Protein AF-A0A7S0ULL3-F1 (afdb_monomer_lite)

Foldseek 3Di:
DVVVVVVVVVVVVVVVVVLDPDQWDWDQAPQPRDIDIWGFDPQFQQQQFAAPVVNGGHGQDAQFWFWAWDPPDDDDIDIFIWHDHSRTIITPRVSCVSVVVQADPVPRHGDDHRHPGGQKGKDFPVPDDVVNVVVVVVVVVVVVVVPPPDDDDDDDDDDDDDGDIDIDGPPDDDDDDDDDDDDDDDDDDDDDDDDDDDDD

InterPro domains:
  IPR032843 Cleavage inducing molecular chaperone, Jiv [PF14901] (26-122)

Sequence (200 aa):
AAAAEAAAAALAAKRKKELEPPKEIQMVCPSCSKIHVAILTPIPANQGRHCARCRASHPALEGEGWIWKDPGSLFFPETKCLLGLNNAVYDVSELARCTGLFYDSRTGLPVECNSHGPLFRMQTHNGITPQQQQQQQQQQQRQAQQKQSQGNGSFIPQRTQQSQYSYNYATGSKTENFRASTGSRGEGSKPEGGDSGNGR

Structure (mmCIF, N/CA/C/O backbone):
data_AF-A0A7S0ULL3-F1
#
_entry.id   AF-A0A7S0ULL3-F1
#
loop_
_atom_site.group_PDB
_atom_site.id
_atom_site.type_symbol
_atom_site.label_atom_id
_atom_site.label_alt_id
_atom_site.label_comp_id
_atom_site.label_asym_id
_atom_site.label_entity_id
_atom_site.label_seq_id
_atom_site.pdbx_PDB_ins_code
_atom_site.Cartn_x
_atom_site.Cartn_y
_atom_site.Cartn_z
_atom_site.occupancy
_atom_site.B_iso_or_equiv
_atom_site.auth_seq_id
_atom_site.auth_comp_id
_atom_site.auth_asym_id
_atom_site.auth_atom_id
_atom_site.pdbx_PDB_model_num
ATOM 1 N N . ALA A 1 1 ? 27.449 -14.541 -35.193 1.00 62.94 1 ALA A N 1
ATOM 2 C CA . ALA A 1 1 ? 27.544 -13.558 -34.093 1.00 62.94 1 ALA A CA 1
ATOM 3 C C . ALA A 1 1 ? 26.306 -12.657 -34.042 1.00 62.94 1 ALA A C 1
ATOM 5 O O . ALA A 1 1 ? 25.511 -12.835 -33.133 1.00 62.94 1 ALA A O 1
ATOM 6 N N . ALA A 1 2 ? 26.053 -11.818 -35.056 1.00 71.00 2 ALA A N 1
ATOM 7 C CA . ALA A 1 2 ? 24.930 -10.863 -35.062 1.00 71.00 2 ALA A CA 1
ATOM 8 C C . ALA A 1 2 ? 23.527 -11.478 -34.829 1.00 71.00 2 ALA A C 1
ATOM 10 O O . ALA A 1 2 ? 22.728 -10.930 -34.078 1.00 71.00 2 ALA A O 1
ATOM 11 N N . ALA A 1 3 ? 23.229 -12.650 -35.405 1.00 70.12 3 ALA A N 1
ATOM 12 C CA . ALA A 1 3 ? 21.933 -13.316 -35.207 1.00 70.12 3 ALA A CA 1
ATOM 13 C C . ALA A 1 3 ? 21.722 -13.845 -33.770 1.00 70.12 3 ALA A C 1
ATOM 15 O O . ALA A 1 3 ? 20.601 -13.839 -33.267 1.00 70.12 3 ALA A O 1
ATOM 16 N N . ALA A 1 4 ? 22.796 -14.268 -33.093 1.00 72.00 4 ALA A N 1
ATOM 17 C CA . ALA A 1 4 ? 22.736 -14.727 -31.704 1.00 72.00 4 ALA A CA 1
ATOM 18 C C . ALA A 1 4 ? 22.567 -13.548 -30.731 1.00 72.00 4 ALA A C 1
ATOM 20 O O . ALA A 1 4 ? 21.821 -13.642 -29.760 1.00 72.00 4 ALA A O 1
ATOM 21 N N . GLU A 1 5 ? 23.203 -12.416 -31.034 1.00 77.94 5 GLU A N 1
ATOM 22 C CA . GLU A 1 5 ? 23.083 -11.175 -30.267 1.00 77.94 5 GLU A CA 1
ATOM 23 C C . GLU A 1 5 ? 21.675 -10.563 -30.390 1.00 77.94 5 GLU A C 1
ATOM 25 O O . GLU A 1 5 ? 21.066 -10.193 -29.387 1.00 77.94 5 GLU A O 1
ATOM 30 N N . ALA A 1 6 ? 21.090 -10.583 -31.593 1.00 76.00 6 ALA A N 1
ATOM 31 C CA . ALA A 1 6 ? 19.706 -10.165 -31.820 1.00 76.00 6 ALA A CA 1
ATOM 32 C C . ALA A 1 6 ? 18.685 -11.062 -31.091 1.00 76.00 6 ALA A C 1
ATOM 34 O O . ALA A 1 6 ? 17.717 -10.562 -30.512 1.00 76.00 6 ALA A O 1
ATOM 35 N N . ALA A 1 7 ? 18.907 -12.382 -31.060 1.00 77.81 7 ALA A N 1
ATOM 36 C CA . ALA A 1 7 ? 18.051 -13.316 -30.326 1.00 77.81 7 ALA A CA 1
ATOM 37 C C . ALA A 1 7 ? 18.147 -13.121 -28.800 1.00 77.81 7 ALA A C 1
ATOM 39 O O . ALA A 1 7 ? 17.125 -13.151 -28.110 1.00 77.81 7 ALA A O 1
ATOM 40 N N . ALA A 1 8 ? 19.349 -12.859 -28.273 1.00 77.94 8 ALA A N 1
ATOM 41 C CA . ALA A 1 8 ? 19.557 -12.546 -26.861 1.00 77.94 8 ALA A CA 1
ATOM 42 C C . ALA A 1 8 ? 18.889 -11.219 -26.462 1.00 77.94 8 ALA A C 1
ATOM 44 O O . ALA A 1 8 ? 18.204 -11.161 -25.439 1.00 77.94 8 ALA A O 1
ATOM 45 N N . ALA A 1 9 ? 19.003 -10.179 -27.295 1.00 77.06 9 ALA A N 1
ATOM 46 C CA . ALA A 1 9 ? 18.331 -8.898 -27.080 1.00 77.06 9 ALA A CA 1
ATOM 47 C C . ALA A 1 9 ? 16.797 -9.032 -27.118 1.00 77.06 9 ALA A C 1
ATOM 49 O O . ALA A 1 9 ? 16.105 -8.469 -26.269 1.00 77.06 9 ALA A O 1
ATOM 50 N N . ALA A 1 10 ? 16.252 -9.834 -28.039 1.00 74.69 10 ALA A N 1
ATOM 51 C CA . ALA A 1 10 ? 14.816 -10.102 -28.115 1.00 74.69 10 ALA A CA 1
ATOM 52 C C . ALA A 1 10 ? 14.298 -10.895 -26.900 1.00 74.69 10 ALA A C 1
ATOM 54 O O . ALA A 1 10 ? 13.210 -10.608 -26.396 1.00 74.69 10 ALA A O 1
ATOM 55 N N . LEU A 1 11 ? 15.074 -11.860 -26.391 1.00 75.06 11 LEU A N 1
ATOM 56 C CA . LEU A 1 11 ? 14.740 -12.596 -25.167 1.00 75.06 11 LEU A CA 1
ATOM 57 C C . LEU A 1 11 ? 14.808 -11.689 -23.929 1.00 75.06 11 LEU A C 1
ATOM 59 O O . LEU A 1 11 ? 13.928 -11.756 -23.071 1.00 75.06 11 LEU A O 1
ATOM 63 N N . ALA A 1 12 ? 15.806 -10.804 -23.857 1.00 71.88 12 ALA A N 1
ATOM 64 C CA . ALA A 1 12 ? 15.931 -9.811 -22.795 1.00 71.88 12 ALA A CA 1
ATOM 65 C C . ALA A 1 12 ? 14.774 -8.799 -22.818 1.00 71.88 12 ALA A C 1
ATOM 67 O O . ALA A 1 12 ? 14.214 -8.492 -21.770 1.00 71.88 12 ALA A O 1
ATOM 68 N N . ALA A 1 13 ? 14.355 -8.334 -23.998 1.00 70.50 13 ALA A N 1
ATOM 69 C CA . ALA A 1 13 ? 13.212 -7.435 -24.152 1.00 70.50 13 ALA A CA 1
ATOM 70 C C . ALA A 1 13 ? 11.881 -8.110 -23.777 1.00 70.50 13 ALA A C 1
ATOM 72 O O . ALA A 1 13 ? 11.061 -7.502 -23.088 1.00 70.50 13 ALA A O 1
ATOM 73 N N . LYS A 1 14 ? 11.681 -9.379 -24.165 1.00 67.44 14 LYS A N 1
ATOM 74 C CA . LYS A 1 14 ? 10.512 -10.173 -23.745 1.00 67.44 14 LYS A CA 1
ATOM 75 C C . LYS A 1 14 ? 10.476 -10.356 -22.228 1.00 67.44 14 LYS A C 1
ATOM 77 O O . LYS A 1 14 ? 9.464 -10.035 -21.617 1.00 67.44 14 LYS A O 1
ATOM 82 N N . ARG A 1 15 ? 11.600 -10.752 -21.618 1.00 66.25 15 ARG A N 1
ATOM 83 C CA . ARG A 1 15 ? 11.725 -10.859 -20.156 1.00 66.25 15 ARG A CA 1
ATOM 84 C C . ARG A 1 15 ? 11.484 -9.527 -19.453 1.00 66.25 15 ARG A C 1
ATOM 86 O O . ARG A 1 15 ? 10.823 -9.502 -18.428 1.00 66.25 15 ARG A O 1
ATOM 93 N N . LYS A 1 16 ? 11.973 -8.416 -20.007 1.00 62.31 16 LYS A N 1
ATOM 94 C CA . LYS A 1 16 ? 11.769 -7.080 -19.434 1.00 62.31 16 LYS A CA 1
ATOM 95 C C . LYS A 1 16 ? 10.291 -6.683 -19.410 1.00 62.31 16 LYS A C 1
ATOM 97 O O . LYS A 1 16 ? 9.848 -6.130 -18.415 1.00 62.31 16 LYS A O 1
ATOM 102 N N . LYS A 1 17 ? 9.535 -7.007 -20.465 1.00 60.81 17 LYS A N 1
ATOM 103 C CA . LYS A 1 17 ? 8.086 -6.756 -20.538 1.00 60.81 17 LYS A CA 1
ATOM 104 C C . LYS A 1 17 ? 7.281 -7.654 -19.591 1.00 60.81 17 LYS A C 1
ATOM 106 O O . LYS A 1 17 ? 6.248 -7.240 -19.089 1.00 60.81 17 LYS A O 1
ATOM 111 N N . GLU A 1 18 ? 7.759 -8.870 -19.345 1.00 61.53 18 GLU A N 1
ATOM 112 C CA . GLU A 1 18 ? 7.143 -9.824 -18.412 1.00 61.53 18 GLU A CA 1
ATOM 113 C C . GLU A 1 18 ? 7.461 -9.504 -16.937 1.00 61.53 18 GLU A C 1
ATOM 115 O O . GLU A 1 18 ? 6.733 -9.923 -16.045 1.00 61.53 18 GLU A O 1
ATOM 120 N N . LEU A 1 19 ? 8.521 -8.724 -16.682 1.00 69.00 19 LEU A N 1
ATOM 121 C CA . LEU A 1 19 ? 8.906 -8.238 -15.352 1.00 69.00 19 LEU A CA 1
ATOM 122 C C . LEU A 1 19 ? 8.233 -6.919 -14.943 1.00 69.00 19 LEU A C 1
ATOM 124 O O . LEU A 1 19 ? 8.462 -6.461 -13.821 1.00 69.00 19 LEU A O 1
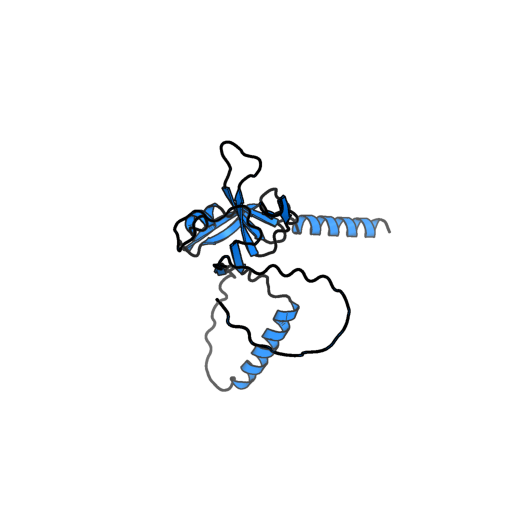ATOM 128 N N . GLU A 1 20 ? 7.457 -6.274 -15.819 1.00 81.75 20 GLU A N 1
ATOM 129 C CA . GLU A 1 20 ? 6.755 -5.055 -15.420 1.00 81.75 20 GLU A CA 1
ATOM 130 C C . GLU A 1 20 ? 5.654 -5.402 -14.410 1.00 81.75 20 GLU A C 1
ATOM 132 O O . GLU A 1 20 ? 4.828 -6.283 -14.673 1.00 81.75 20 GLU A O 1
ATOM 137 N N . PRO A 1 21 ? 5.626 -4.732 -13.245 1.00 86.56 21 PRO A N 1
ATOM 138 C CA . PRO A 1 21 ? 4.610 -5.000 -12.246 1.00 86.56 21 PRO A CA 1
ATOM 139 C C . PRO A 1 21 ? 3.225 -4.685 -12.831 1.00 86.56 21 PRO A C 1
ATOM 141 O O . PRO A 1 21 ? 3.057 -3.665 -13.511 1.00 86.56 21 PRO A O 1
ATOM 144 N N . PRO A 1 22 ? 2.212 -5.534 -12.584 1.00 89.69 22 PRO A N 1
ATOM 145 C CA . PRO A 1 22 ? 0.863 -5.271 -13.062 1.00 89.69 22 PRO A CA 1
ATOM 146 C C . PRO A 1 22 ? 0.366 -3.936 -12.500 1.00 89.69 22 PRO A C 1
ATOM 148 O O . PRO A 1 22 ? 0.598 -3.626 -11.331 1.00 89.69 22 PRO A O 1
ATOM 151 N N . LYS A 1 23 ? -0.332 -3.151 -13.330 1.00 93.88 23 LYS A N 1
ATOM 152 C CA . LYS A 1 23 ? -0.863 -1.832 -12.939 1.00 93.88 23 LYS A CA 1
ATOM 153 C C . LYS A 1 23 ? -1.867 -1.914 -11.795 1.00 93.88 23 LYS A C 1
ATOM 155 O O . LYS A 1 23 ? -1.979 -0.981 -11.012 1.00 93.88 23 LYS A O 1
ATOM 160 N N . GLU A 1 24 ? -2.588 -3.022 -11.719 1.00 94.44 24 GLU A N 1
ATOM 161 C CA . GLU A 1 24 ? -3.607 -3.275 -10.714 1.00 94.44 24 GLU A CA 1
ATOM 162 C C . GLU A 1 24 ? -3.486 -4.715 -10.232 1.00 94.44 24 GLU A C 1
ATOM 164 O O . GLU A 1 24 ? -3.218 -5.627 -11.019 1.00 94.44 24 GLU A O 1
ATOM 169 N N . ILE A 1 25 ? -3.705 -4.919 -8.937 1.00 92.56 25 ILE A N 1
ATOM 170 C CA . ILE A 1 25 ? -3.795 -6.247 -8.332 1.00 92.56 25 ILE A CA 1
ATOM 171 C C . ILE A 1 25 ? -5.084 -6.356 -7.526 1.00 92.56 25 ILE A C 1
ATOM 173 O O . ILE A 1 25 ? -5.526 -5.404 -6.886 1.00 92.56 25 ILE A O 1
ATOM 177 N N . GLN A 1 26 ? -5.691 -7.536 -7.559 1.00 93.06 26 GLN A N 1
ATOM 178 C CA . GLN A 1 26 ? -6.907 -7.827 -6.810 1.00 93.06 26 GLN A CA 1
ATOM 179 C C . GLN A 1 26 ? -6.555 -8.429 -5.453 1.00 93.06 26 GLN A C 1
ATOM 181 O O . GLN A 1 26 ? -5.753 -9.359 -5.363 1.00 93.06 26 GLN A O 1
ATOM 186 N N . MET A 1 27 ? -7.177 -7.913 -4.397 1.00 88.81 27 MET A N 1
ATOM 187 C CA . MET A 1 27 ? -6.928 -8.320 -3.019 1.00 88.81 27 MET A CA 1
ATOM 188 C C . MET A 1 27 ? -8.240 -8.667 -2.324 1.00 88.81 27 MET A C 1
ATOM 190 O O . MET A 1 27 ? -9.175 -7.869 -2.312 1.00 88.81 27 MET A O 1
ATOM 194 N N . VAL A 1 28 ? -8.315 -9.850 -1.715 1.00 90.81 28 VAL A N 1
ATOM 195 C CA . VAL A 1 28 ? -9.482 -10.251 -0.918 1.00 90.81 28 VAL A CA 1
ATOM 196 C C . VAL A 1 28 ? -9.406 -9.573 0.447 1.00 90.81 28 VAL A C 1
ATOM 198 O O . VAL A 1 28 ? -8.430 -9.744 1.174 1.00 90.81 28 VAL A O 1
ATOM 201 N N . CYS A 1 29 ? -10.436 -8.812 0.809 1.00 90.44 29 CYS A N 1
ATOM 202 C CA . CYS A 1 29 ? -10.483 -8.132 2.095 1.00 90.44 29 CYS A CA 1
ATOM 203 C C . CYS A 1 29 ? -10.949 -9.069 3.212 1.00 90.44 29 CYS A C 1
ATOM 205 O O . CYS A 1 29 ? -12.039 -9.635 3.116 1.00 90.44 29 CYS A O 1
ATOM 207 N N . PRO A 1 30 ? -10.192 -9.175 4.317 1.00 87.50 30 PRO A N 1
ATOM 208 C CA . PRO A 1 30 ? -10.575 -10.017 5.446 1.00 87.50 30 PRO A CA 1
ATOM 209 C C . PRO A 1 30 ? -11.770 -9.452 6.230 1.00 87.50 30 PRO A C 1
ATOM 211 O O . PRO A 1 30 ? -12.451 -10.203 6.917 1.00 87.50 30 PRO A O 1
ATOM 214 N N . SER A 1 31 ? -12.034 -8.144 6.131 1.00 91.12 31 SER A N 1
ATOM 215 C CA . SER A 1 31 ? -13.120 -7.468 6.857 1.00 91.12 31 SER A CA 1
ATOM 216 C C . SER A 1 31 ? -14.480 -7.668 6.178 1.00 91.12 31 SER A C 1
ATOM 218 O O . SER A 1 31 ? -15.452 -8.044 6.824 1.00 91.12 31 SER A O 1
ATOM 220 N N . CYS A 1 32 ? -14.560 -7.470 4.857 1.00 94.00 32 CYS A N 1
ATOM 221 C CA . CYS A 1 32 ? -15.833 -7.503 4.127 1.00 94.00 32 CYS A CA 1
ATOM 222 C C . CYS A 1 32 ? -15.982 -8.688 3.160 1.00 94.00 32 CYS A C 1
ATOM 224 O O . CYS A 1 32 ? -17.025 -8.818 2.522 1.00 94.00 32 CYS A O 1
ATOM 226 N N . SER A 1 33 ? -14.952 -9.532 3.017 1.00 92.69 33 SER A N 1
ATOM 227 C CA . SER A 1 33 ? -14.890 -10.663 2.072 1.00 92.69 33 SER A CA 1
ATOM 228 C C . SER A 1 33 ? -15.036 -10.296 0.584 1.00 92.69 33 SER A C 1
ATOM 230 O O . SER A 1 33 ? -15.145 -11.186 -0.259 1.00 92.69 33 SER A O 1
ATOM 232 N N . LYS A 1 34 ? -15.025 -9.003 0.232 1.00 94.19 34 LYS A N 1
ATOM 233 C CA . LYS A 1 34 ? -15.039 -8.521 -1.157 1.00 94.19 34 LYS A CA 1
ATOM 234 C C . LYS A 1 34 ? -13.619 -8.355 -1.692 1.00 94.19 34 LYS A C 1
ATOM 236 O O . LYS A 1 34 ? -12.646 -8.341 -0.938 1.00 94.19 34 LYS A O 1
ATOM 241 N N . ILE A 1 35 ? -13.518 -8.221 -3.009 1.00 94.25 35 ILE A N 1
ATOM 242 C CA . ILE A 1 35 ? -12.268 -7.918 -3.701 1.00 94.25 35 ILE A CA 1
ATOM 243 C C . ILE A 1 35 ? -12.101 -6.399 -3.761 1.00 94.25 35 ILE A C 1
ATOM 245 O O . ILE A 1 35 ? -13.020 -5.702 -4.183 1.00 94.25 35 ILE A O 1
ATOM 249 N N . HIS A 1 36 ? -10.929 -5.914 -3.364 1.00 94.12 36 HIS A N 1
ATOM 250 C CA . HIS A 1 36 ? -10.485 -4.533 -3.544 1.00 94.12 36 HIS A CA 1
ATOM 251 C C . HIS A 1 36 ? -9.326 -4.489 -4.532 1.00 94.12 36 HIS A C 1
ATOM 253 O O . HIS A 1 36 ? -8.599 -5.476 -4.689 1.00 94.12 36 HIS A O 1
ATOM 259 N N . VAL A 1 37 ? -9.141 -3.343 -5.177 1.00 94.44 37 VAL A N 1
ATOM 260 C CA . VAL A 1 37 ? -8.063 -3.146 -6.146 1.00 94.44 37 VAL A CA 1
ATOM 261 C C . VAL A 1 37 ? -6.935 -2.364 -5.487 1.00 94.44 37 VAL A C 1
ATOM 263 O O . VAL A 1 37 ? -7.165 -1.318 -4.884 1.00 94.44 37 VAL A O 1
ATOM 266 N N . ALA A 1 38 ? -5.707 -2.869 -5.602 1.00 95.19 38 ALA A N 1
ATOM 267 C CA . ALA A 1 38 ? -4.519 -2.084 -5.305 1.00 95.19 38 ALA A CA 1
ATOM 268 C C . ALA A 1 38 ? -3.898 -1.567 -6.596 1.00 95.19 38 ALA A C 1
ATOM 270 O O . ALA A 1 38 ? -3.758 -2.314 -7.566 1.00 95.19 38 ALA A O 1
ATOM 271 N N . ILE A 1 39 ? -3.512 -0.297 -6.589 1.00 97.38 39 ILE A N 1
ATOM 272 C CA . ILE A 1 39 ? -3.110 0.434 -7.792 1.00 97.38 39 ILE A CA 1
ATOM 273 C C . ILE A 1 39 ? -1.610 0.693 -7.738 1.00 97.38 39 ILE A C 1
ATOM 275 O O . ILE A 1 39 ? -1.097 1.199 -6.743 1.00 97.38 39 ILE A O 1
ATOM 279 N N . LEU A 1 40 ? -0.893 0.350 -8.803 1.00 96.62 40 LEU A N 1
ATOM 280 C CA . LEU A 1 40 ? 0.536 0.608 -8.920 1.00 96.62 40 LEU A CA 1
ATOM 281 C C . LEU A 1 40 ? 0.808 2.111 -8.813 1.00 96.62 40 LEU A C 1
ATOM 283 O O . LEU A 1 40 ? 0.241 2.922 -9.546 1.00 96.62 40 LEU A O 1
ATOM 287 N N . THR A 1 41 ? 1.715 2.478 -7.918 1.00 95.62 41 THR A N 1
ATOM 288 C CA . THR A 1 41 ? 2.165 3.861 -7.758 1.00 95.62 41 THR A CA 1
ATOM 289 C C . THR A 1 41 ? 3.404 4.132 -8.618 1.00 95.62 41 THR A C 1
ATOM 291 O O . THR A 1 41 ? 4.143 3.202 -8.947 1.00 95.62 41 THR A O 1
ATOM 294 N N . PRO A 1 42 ? 3.698 5.402 -8.951 1.00 94.00 42 PRO A N 1
ATOM 295 C CA . PRO A 1 42 ? 4.954 5.762 -9.608 1.00 94.00 42 PRO A CA 1
ATOM 296 C C . PRO A 1 42 ? 6.169 5.705 -8.663 1.00 94.00 42 PRO A C 1
ATOM 298 O O . PRO A 1 42 ? 7.289 5.972 -9.095 1.00 94.00 42 PRO A O 1
ATOM 301 N N . ILE A 1 43 ? 5.968 5.407 -7.373 1.00 92.38 43 ILE A N 1
ATOM 302 C CA . ILE A 1 43 ? 7.036 5.406 -6.375 1.00 92.38 43 ILE A CA 1
ATOM 303 C C . ILE A 1 43 ? 7.901 4.154 -6.589 1.00 92.38 43 ILE A C 1
ATOM 305 O O . ILE A 1 43 ? 7.389 3.034 -6.510 1.00 92.38 43 ILE A O 1
ATOM 309 N N . PRO A 1 44 ? 9.214 4.299 -6.836 1.00 92.25 44 PRO A N 1
ATOM 310 C CA . PRO A 1 44 ? 10.073 3.148 -7.057 1.00 92.25 44 PRO A CA 1
ATOM 311 C C . PRO A 1 44 ? 10.297 2.391 -5.741 1.00 92.25 44 PRO A C 1
ATOM 313 O O . PRO A 1 44 ? 10.483 2.993 -4.683 1.00 92.25 44 PRO A O 1
ATOM 316 N N . ALA A 1 45 ? 10.324 1.056 -5.796 1.00 92.12 45 ALA A N 1
ATOM 317 C CA . ALA A 1 45 ? 10.408 0.223 -4.594 1.00 92.12 45 ALA A CA 1
ATOM 318 C C . ALA A 1 45 ? 11.668 0.473 -3.756 1.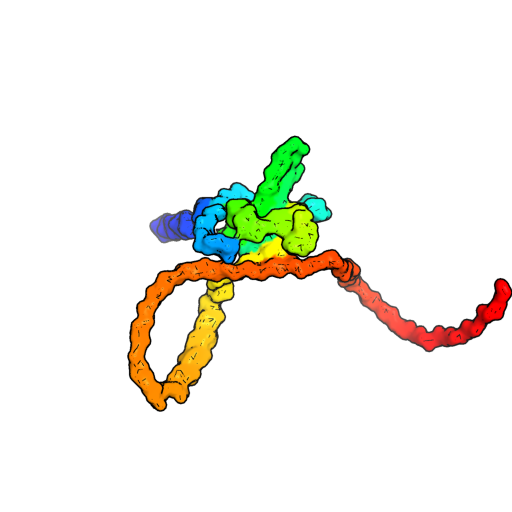00 92.12 45 ALA A C 1
ATOM 320 O O . ALA A 1 45 ? 11.599 0.429 -2.534 1.00 92.12 45 ALA A O 1
ATOM 321 N N . ASN A 1 46 ? 12.802 0.831 -4.365 1.00 92.00 46 ASN A N 1
ATOM 322 C CA . ASN A 1 46 ? 14.029 1.169 -3.632 1.00 92.00 46 ASN A CA 1
ATOM 323 C C . ASN A 1 46 ? 13.927 2.465 -2.798 1.00 92.00 46 ASN A C 1
ATOM 325 O O . ASN A 1 46 ? 14.785 2.702 -1.950 1.00 92.00 46 ASN A O 1
ATOM 329 N N . GLN A 1 47 ? 12.894 3.282 -3.015 1.00 90.62 47 GLN A N 1
ATOM 330 C CA . GLN A 1 47 ? 12.616 4.521 -2.279 1.00 90.62 47 GLN A CA 1
ATOM 331 C C . GLN A 1 47 ? 11.157 4.584 -1.796 1.00 90.62 47 GLN A C 1
ATOM 333 O O . GLN A 1 47 ? 10.639 5.665 -1.522 1.00 90.62 47 GLN A O 1
ATOM 338 N N . GLY A 1 48 ? 10.489 3.431 -1.690 1.00 88.00 48 GLY A N 1
ATOM 339 C CA . GLY A 1 48 ? 9.051 3.344 -1.439 1.00 88.00 48 GLY A CA 1
ATOM 340 C C . GLY A 1 48 ? 8.590 3.958 -0.116 1.00 88.00 48 GLY A C 1
ATOM 341 O O . GLY A 1 48 ? 7.467 4.449 -0.013 1.00 88.00 48 GLY A O 1
ATOM 342 N N . ARG A 1 49 ? 9.459 3.962 0.899 1.00 91.44 49 ARG A N 1
ATOM 343 C CA . ARG A 1 49 ? 9.124 4.358 2.270 1.00 91.44 49 ARG A CA 1
ATOM 344 C C . ARG A 1 49 ? 9.823 5.644 2.680 1.00 91.44 49 ARG A C 1
ATOM 346 O O . ARG A 1 49 ? 10.947 5.608 3.175 1.00 91.44 49 ARG A O 1
ATOM 353 N N . HIS A 1 50 ? 9.143 6.777 2.546 1.00 92.12 50 HIS A N 1
ATOM 354 C CA . HIS A 1 50 ? 9.618 8.021 3.146 1.00 92.12 50 HIS A CA 1
ATOM 355 C C . HIS A 1 50 ? 9.512 7.958 4.678 1.00 92.12 50 HIS A C 1
ATOM 357 O O . HIS A 1 50 ? 8.431 7.731 5.219 1.00 92.12 50 HIS A O 1
ATOM 363 N N . CYS A 1 51 ? 10.626 8.174 5.378 1.00 93.38 51 CYS A N 1
ATOM 364 C CA . CYS A 1 51 ? 10.684 8.186 6.836 1.00 93.38 51 CYS A CA 1
ATOM 365 C C . CYS A 1 51 ? 10.895 9.611 7.353 1.00 93.38 51 CYS A C 1
ATOM 367 O O . CYS A 1 51 ? 11.956 10.205 7.143 1.00 93.38 51 CYS A O 1
ATOM 369 N N . ALA A 1 52 ? 9.928 10.130 8.111 1.00 91.25 52 ALA A N 1
ATOM 370 C CA . ALA A 1 52 ? 10.003 11.473 8.688 1.00 91.25 52 ALA A CA 1
ATOM 371 C C . ALA A 1 52 ? 11.131 11.606 9.730 1.00 91.25 52 ALA A C 1
ATOM 373 O O . ALA A 1 52 ? 11.741 12.666 9.861 1.00 91.25 52 ALA A O 1
ATOM 374 N N . ARG A 1 53 ? 11.456 10.515 10.443 1.00 91.12 53 ARG A N 1
ATOM 375 C CA . ARG A 1 53 ? 12.534 10.485 11.447 1.00 91.12 53 ARG A CA 1
ATOM 376 C C . ARG A 1 53 ? 13.924 10.524 10.813 1.00 91.12 53 AR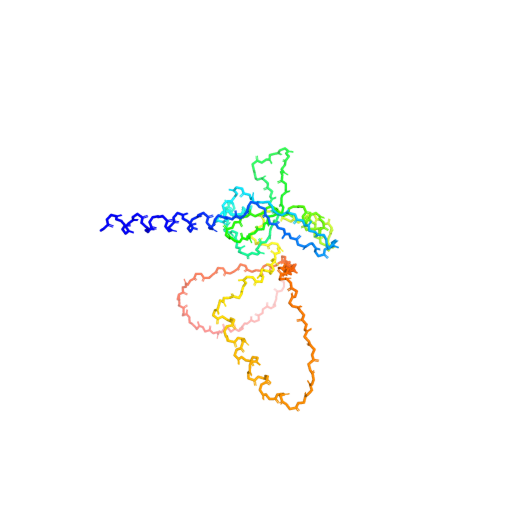G A C 1
ATOM 378 O O . ARG A 1 53 ? 14.793 11.240 11.294 1.00 91.12 53 ARG A O 1
ATOM 385 N N . CYS A 1 54 ? 14.131 9.751 9.750 1.00 92.00 54 CYS A N 1
ATOM 386 C CA . CYS A 1 54 ? 15.413 9.677 9.047 1.00 92.00 54 CYS A CA 1
ATOM 387 C C . CYS A 1 54 ? 15.585 10.798 8.022 1.00 92.00 54 CYS A C 1
ATOM 389 O O . CYS A 1 54 ? 16.705 11.034 7.582 1.00 92.00 54 CYS A O 1
ATOM 391 N N . ARG A 1 55 ? 14.487 11.460 7.624 1.00 90.88 55 ARG A N 1
ATOM 392 C CA . ARG A 1 55 ? 14.440 12.406 6.498 1.00 90.88 55 ARG A CA 1
ATOM 393 C C . ARG A 1 55 ? 15.009 11.793 5.214 1.00 90.88 55 ARG A C 1
ATOM 395 O O . ARG A 1 55 ? 15.673 12.461 4.430 1.00 90.88 55 ARG A O 1
ATOM 402 N N . ALA A 1 56 ? 14.756 10.501 5.029 1.00 90.94 56 ALA A N 1
ATOM 403 C CA . ALA A 1 56 ? 15.275 9.698 3.934 1.00 90.94 56 ALA A CA 1
ATOM 404 C C . ALA A 1 56 ? 14.218 8.693 3.472 1.00 90.94 56 ALA A C 1
ATOM 406 O O . ALA A 1 56 ? 13.297 8.352 4.222 1.00 90.94 56 ALA A O 1
ATOM 407 N N . SER A 1 57 ? 14.369 8.218 2.239 1.00 92.25 57 SER A N 1
ATOM 408 C CA . SER A 1 57 ? 13.551 7.139 1.695 1.00 92.25 57 SER A CA 1
ATOM 409 C C . SER A 1 57 ? 14.245 5.795 1.890 1.00 92.25 57 SER A C 1
ATOM 411 O O . SER A 1 57 ? 15.440 5.655 1.636 1.00 92.25 57 SER A O 1
ATOM 413 N N . HIS A 1 58 ? 13.478 4.808 2.335 1.00 92.25 58 HIS A N 1
ATOM 414 C CA . HIS A 1 58 ? 13.901 3.429 2.520 1.00 92.25 58 HIS A CA 1
ATOM 415 C C . HIS A 1 58 ? 13.253 2.528 1.464 1.00 92.25 58 HIS A C 1
ATOM 417 O O . HIS A 1 58 ? 12.179 2.856 0.944 1.00 92.25 58 HIS A O 1
ATOM 423 N N . PRO A 1 59 ? 13.869 1.375 1.169 1.00 93.12 59 PRO A N 1
ATOM 424 C CA . PRO A 1 59 ? 13.255 0.388 0.304 1.00 93.12 59 PRO A CA 1
ATOM 425 C C . PRO A 1 59 ? 11.951 -0.151 0.909 1.00 93.12 59 PRO A C 1
ATOM 427 O O . PRO A 1 59 ? 11.854 -0.403 2.111 1.00 93.12 59 PRO A O 1
ATOM 430 N N . ALA A 1 60 ? 10.954 -0.334 0.050 1.00 92.81 60 ALA A N 1
ATOM 431 C CA . ALA A 1 60 ? 9.741 -1.083 0.317 1.00 92.81 60 ALA A CA 1
ATOM 432 C C . ALA A 1 60 ? 10.020 -2.566 0.077 1.00 92.81 60 ALA A C 1
ATOM 434 O O . ALA A 1 60 ? 10.255 -2.980 -1.059 1.00 92.81 60 ALA A O 1
ATOM 435 N N . LEU A 1 61 ? 10.031 -3.354 1.150 1.00 92.31 61 LEU A N 1
ATOM 436 C CA . LEU A 1 61 ? 10.239 -4.792 1.047 1.00 92.31 61 LEU A CA 1
ATOM 437 C C . LEU A 1 61 ? 8.919 -5.514 0.768 1.00 92.31 61 LEU A C 1
ATOM 439 O O . LEU A 1 61 ? 7.830 -4.990 1.012 1.00 92.31 61 LEU A O 1
ATOM 443 N N . GLU A 1 62 ? 9.037 -6.742 0.275 1.00 91.81 62 GLU A N 1
ATOM 444 C CA . GLU A 1 62 ? 7.897 -7.593 -0.051 1.00 91.81 62 GLU A CA 1
ATOM 445 C C . GLU A 1 62 ? 6.973 -7.799 1.160 1.00 91.81 62 GLU A C 1
ATOM 447 O O . GLU A 1 62 ? 7.407 -8.173 2.254 1.00 91.81 62 GLU A O 1
ATOM 452 N N . GLY A 1 63 ? 5.681 -7.560 0.945 1.00 91.81 63 GLY A N 1
ATOM 453 C CA . GLY A 1 63 ? 4.627 -7.701 1.940 1.00 91.81 63 GLY A CA 1
ATOM 454 C C . GLY A 1 63 ? 4.605 -6.608 3.009 1.00 91.81 63 GLY A C 1
ATOM 455 O O . GLY A 1 63 ? 3.752 -6.664 3.890 1.00 91.81 63 GLY A O 1
ATOM 456 N N . GLU A 1 64 ? 5.503 -5.622 2.988 1.00 93.94 64 GLU A N 1
ATOM 457 C CA . GLU A 1 64 ? 5.505 -4.540 3.977 1.00 93.94 64 GLU A CA 1
ATOM 458 C C . GLU A 1 64 ? 4.504 -3.450 3.621 1.00 93.94 64 GLU A C 1
ATOM 460 O O . GLU A 1 64 ? 4.509 -2.952 2.500 1.00 93.94 64 GLU A O 1
ATOM 465 N N . GLY A 1 65 ? 3.677 -3.046 4.586 1.00 94.62 65 GLY A N 1
ATOM 466 C CA . GLY A 1 65 ? 2.713 -1.966 4.418 1.00 94.62 65 GLY A CA 1
ATOM 467 C C . GLY A 1 65 ? 2.895 -0.831 5.421 1.00 94.62 65 GLY A C 1
ATOM 468 O O . GLY A 1 65 ? 3.320 -1.051 6.559 1.00 94.62 65 GLY A O 1
ATOM 469 N N . TRP A 1 66 ? 2.602 0.399 5.000 1.00 95.56 66 TRP A N 1
ATOM 470 C CA . TRP A 1 66 ? 2.765 1.613 5.806 1.00 95.56 66 TRP A CA 1
ATOM 471 C C . TRP A 1 66 ? 1.778 2.713 5.392 1.00 95.56 66 TRP A C 1
ATOM 473 O O . TRP A 1 66 ? 1.277 2.726 4.269 1.00 95.56 66 TRP A O 1
ATOM 483 N N . ILE A 1 67 ? 1.517 3.664 6.293 1.00 95.69 67 ILE A N 1
ATOM 484 C CA . ILE A 1 67 ? 0.756 4.871 5.974 1.00 95.69 67 ILE A CA 1
ATOM 485 C C . ILE A 1 67 ? 1.742 5.934 5.504 1.00 95.69 67 ILE A C 1
ATOM 487 O O . ILE A 1 67 ? 2.653 6.339 6.231 1.00 95.69 67 ILE A O 1
ATOM 491 N N . TRP A 1 68 ? 1.566 6.370 4.266 1.00 94.94 68 TRP A N 1
ATOM 492 C CA . TRP A 1 68 ? 2.320 7.446 3.653 1.00 94.94 68 TRP A CA 1
ATOM 493 C C . TRP A 1 68 ? 1.494 8.722 3.661 1.00 94.94 68 TRP A C 1
ATOM 495 O O . TRP A 1 68 ? 0.294 8.704 3.386 1.00 94.94 68 TRP A O 1
ATOM 505 N N . LYS A 1 69 ? 2.153 9.836 3.950 1.00 92.62 69 LYS A N 1
ATOM 506 C CA . LYS A 1 69 ? 1.567 11.166 3.850 1.00 92.62 69 LYS A CA 1
ATOM 507 C C . LYS A 1 69 ? 2.493 12.037 3.026 1.00 92.62 69 LYS A C 1
ATOM 509 O O . LYS A 1 69 ? 3.691 12.060 3.316 1.00 92.62 69 LYS A O 1
ATOM 514 N N . ASP A 1 70 ? 1.941 12.737 2.042 1.00 87.94 70 ASP A N 1
ATOM 515 C CA . ASP A 1 70 ? 2.729 13.574 1.138 1.00 87.94 70 ASP A CA 1
ATOM 516 C C . ASP A 1 70 ? 3.553 14.615 1.920 1.00 87.94 70 ASP A C 1
ATOM 518 O O . ASP A 1 70 ? 2.964 15.496 2.556 1.00 87.94 70 ASP A O 1
ATOM 522 N N . PRO A 1 71 ? 4.900 14.532 1.906 1.00 77.62 71 PRO A N 1
ATOM 523 C CA . PRO A 1 71 ? 5.743 15.502 2.592 1.00 77.62 71 PRO A CA 1
ATOM 524 C C . PRO A 1 71 ? 5.763 16.873 1.898 1.00 77.62 71 PRO A C 1
ATOM 526 O O . PRO A 1 71 ? 6.166 17.850 2.523 1.00 77.62 71 PRO A O 1
ATOM 529 N N . GLY A 1 72 ? 5.356 16.959 0.625 1.00 78.12 72 GLY A N 1
ATOM 530 C CA . GLY A 1 72 ? 5.343 18.197 -0.158 1.00 78.12 72 GLY A CA 1
ATOM 531 C C . GLY A 1 72 ? 4.037 18.990 -0.073 1.00 78.12 72 GLY A C 1
ATOM 532 O O . GLY A 1 72 ? 4.009 20.159 -0.456 1.00 78.12 72 GLY A O 1
ATOM 533 N N . SER A 1 73 ? 2.957 18.392 0.437 1.00 80.88 73 SER A N 1
ATOM 534 C CA . SER A 1 73 ? 1.647 19.044 0.491 1.00 80.88 73 SER A CA 1
ATOM 535 C C . SER A 1 73 ? 1.407 19.737 1.836 1.00 80.88 73 SER A C 1
ATOM 537 O O . SER A 1 73 ? 1.299 19.104 2.886 1.00 80.88 73 SER A O 1
ATOM 539 N N . LEU A 1 74 ? 1.303 21.069 1.790 1.00 73.56 74 LEU A N 1
ATOM 540 C CA . LEU A 1 74 ? 1.099 21.937 2.958 1.00 73.56 74 LEU A CA 1
ATOM 541 C C . LEU A 1 74 ? -0.377 22.115 3.343 1.00 73.56 74 LEU A C 1
ATOM 543 O O . LEU A 1 74 ? -0.687 22.238 4.524 1.00 73.56 74 LEU A O 1
ATOM 547 N N . PHE A 1 75 ? -1.286 22.135 2.364 1.00 75.00 75 PHE A N 1
ATOM 548 C CA . PHE A 1 75 ? -2.689 22.511 2.590 1.00 75.00 75 PHE A CA 1
ATOM 549 C C . PHE A 1 75 ? -3.644 21.316 2.599 1.00 75.00 75 PHE A C 1
ATOM 551 O O . PHE A 1 75 ? -4.614 21.316 3.352 1.00 75.00 75 PHE A O 1
ATOM 558 N N . PHE A 1 76 ? -3.355 20.277 1.811 1.00 78.94 76 PHE A N 1
ATOM 559 C CA . PHE A 1 76 ? -4.200 19.086 1.697 1.00 78.94 76 PHE A CA 1
ATOM 560 C C . PHE A 1 76 ? -3.319 17.850 1.533 1.00 78.94 76 PHE A C 1
ATOM 562 O O . PHE A 1 76 ? -3.163 17.338 0.420 1.00 78.94 76 PHE A O 1
ATOM 569 N N . PRO A 1 77 ? -2.655 17.405 2.612 1.00 79.94 77 PRO A N 1
ATOM 570 C CA . PRO A 1 77 ? -1.737 16.291 2.513 1.00 79.94 77 PRO A CA 1
ATOM 571 C C . PRO A 1 77 ? -2.504 15.004 2.242 1.00 79.94 77 PRO A C 1
ATOM 573 O O . PRO A 1 77 ? -3.254 14.506 3.087 1.00 79.94 77 PRO A O 1
ATOM 576 N N . GLU A 1 78 ? -2.296 14.466 1.046 1.00 88.06 78 GLU A N 1
ATOM 577 C CA . GLU A 1 78 ? -2.840 13.176 0.669 1.00 88.06 78 GLU A CA 1
ATOM 578 C C . GLU A 1 78 ? -2.245 12.104 1.586 1.00 88.06 78 GLU A C 1
ATOM 580 O O . GLU A 1 78 ? -1.032 12.049 1.807 1.00 88.06 78 GLU A O 1
ATOM 585 N N . THR A 1 79 ? -3.117 11.273 2.154 1.00 92.56 79 THR A N 1
ATOM 586 C CA . THR A 1 79 ? -2.720 10.151 3.004 1.00 92.56 79 THR A CA 1
ATOM 587 C C . THR A 1 79 ? -3.112 8.860 2.306 1.00 92.56 79 THR A C 1
ATOM 589 O O . THR A 1 79 ? -4.283 8.655 1.982 1.00 92.56 79 THR A O 1
ATOM 592 N N . LYS A 1 80 ? -2.123 7.998 2.076 1.00 95.56 80 LYS A N 1
ATOM 593 C CA . LYS A 1 80 ? -2.273 6.711 1.400 1.00 95.56 80 LYS A CA 1
ATOM 594 C C . LYS A 1 80 ? -1.815 5.581 2.302 1.00 95.56 80 LYS A C 1
ATOM 596 O O . LYS A 1 80 ? -0.901 5.748 3.104 1.00 95.56 80 LYS A O 1
ATOM 601 N N . CYS A 1 81 ? -2.425 4.416 2.149 1.00 96.25 81 CYS A N 1
ATOM 602 C CA . CYS A 1 81 ? -1.863 3.176 2.665 1.00 96.25 81 CYS A CA 1
ATOM 603 C C . CYS A 1 81 ? -1.117 2.500 1.519 1.00 96.25 81 CYS A C 1
ATOM 605 O O . CYS A 1 81 ? -1.725 2.188 0.498 1.00 96.25 81 CYS A O 1
ATOM 607 N N . LEU A 1 82 ? 0.192 2.326 1.666 1.00 96.81 82 LEU A N 1
ATOM 608 C CA . LEU A 1 82 ? 1.057 1.760 0.638 1.00 96.81 82 LEU A CA 1
ATOM 609 C C . LEU A 1 82 ? 1.538 0.371 1.046 1.00 96.81 82 LEU A C 1
ATOM 611 O O . LEU A 1 82 ? 1.666 0.078 2.235 1.00 96.81 82 LEU A O 1
ATOM 615 N N . LEU A 1 83 ? 1.807 -0.468 0.050 1.00 96.00 83 LEU A N 1
ATOM 616 C CA . LEU A 1 83 ? 2.219 -1.856 0.221 1.00 96.00 83 LEU A CA 1
ATOM 617 C C . LEU A 1 83 ? 3.280 -2.235 -0.819 1.00 96.00 83 LEU A C 1
ATOM 619 O O . LEU A 1 83 ? 3.085 -2.027 -2.017 1.00 96.00 83 LEU A O 1
ATOM 623 N N . GLY A 1 84 ? 4.397 -2.803 -0.366 1.00 95.12 84 GLY A N 1
ATOM 624 C CA . GLY A 1 84 ? 5.441 -3.348 -1.234 1.00 95.12 84 GLY A CA 1
ATOM 625 C C . GLY A 1 84 ? 5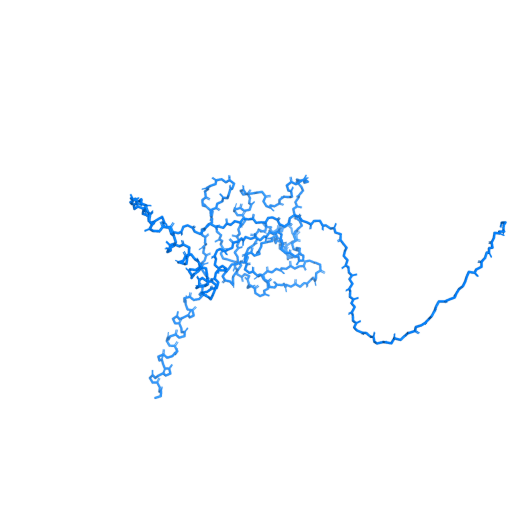.084 -4.751 -1.721 1.00 95.12 84 GLY A C 1
ATOM 626 O O . GLY A 1 84 ? 4.925 -5.650 -0.898 1.00 95.12 84 GLY A O 1
ATOM 627 N N . LEU A 1 85 ? 4.965 -4.954 -3.035 1.00 92.56 85 LEU A N 1
ATOM 628 C CA . LEU A 1 85 ? 4.721 -6.262 -3.660 1.00 92.56 85 LEU A CA 1
ATOM 629 C C . LEU A 1 85 ? 5.407 -6.353 -5.016 1.00 92.56 85 LEU A C 1
ATOM 631 O O . LEU A 1 85 ? 5.390 -5.390 -5.779 1.00 92.56 85 LEU A O 1
ATOM 635 N N . ASN A 1 86 ? 5.952 -7.521 -5.349 1.00 87.00 86 ASN A N 1
ATOM 636 C CA . ASN A 1 86 ? 6.601 -7.798 -6.632 1.00 87.00 86 ASN A CA 1
ATOM 637 C C . ASN A 1 86 ? 7.633 -6.721 -7.021 1.00 87.00 86 ASN A C 1
ATOM 639 O O . ASN A 1 86 ? 7.691 -6.290 -8.172 1.00 87.00 86 ASN A O 1
ATOM 643 N N . ASN A 1 87 ? 8.432 -6.258 -6.050 1.00 89.44 87 ASN A N 1
ATOM 644 C CA . ASN A 1 87 ? 9.411 -5.177 -6.235 1.00 89.44 87 ASN A CA 1
ATOM 645 C C . ASN A 1 87 ? 8.796 -3.854 -6.759 1.00 89.44 87 ASN A C 1
ATOM 647 O O . ASN A 1 87 ? 9.451 -3.073 -7.452 1.00 89.44 87 ASN A O 1
ATOM 651 N N . ALA A 1 88 ? 7.536 -3.597 -6.415 1.00 94.38 88 ALA A N 1
ATOM 652 C CA . ALA A 1 88 ? 6.797 -2.383 -6.727 1.00 94.38 88 ALA A CA 1
ATOM 653 C C . ALA A 1 88 ? 5.998 -1.901 -5.507 1.00 94.38 88 ALA A C 1
ATOM 655 O O . ALA A 1 88 ? 5.853 -2.616 -4.514 1.00 94.38 88 ALA A O 1
ATOM 656 N N . VAL A 1 89 ? 5.496 -0.667 -5.570 1.00 96.38 89 VAL A N 1
ATOM 657 C CA . VAL A 1 89 ? 4.704 -0.054 -4.496 1.00 96.38 89 VAL A CA 1
ATOM 658 C C . VAL A 1 89 ? 3.278 0.145 -4.982 1.00 96.38 89 VAL A C 1
ATOM 660 O O . VAL A 1 89 ? 3.051 0.838 -5.976 1.00 96.38 89 VAL A O 1
ATOM 663 N N . TYR A 1 90 ? 2.327 -0.430 -4.257 1.00 97.25 90 TYR A N 1
ATOM 664 C CA . TYR A 1 90 ? 0.902 -0.354 -4.547 1.00 97.25 90 TYR A CA 1
ATOM 665 C C . TYR A 1 90 ? 0.175 0.513 -3.522 1.00 97.25 90 TYR A C 1
ATOM 667 O O . TYR A 1 90 ? 0.444 0.431 -2.325 1.00 97.25 90 TYR A O 1
ATOM 675 N N . ASP A 1 91 ? -0.773 1.316 -3.993 1.00 97.31 91 ASP A N 1
ATOM 676 C CA . ASP A 1 91 ? -1.757 2.008 -3.173 1.00 97.31 91 ASP A CA 1
ATOM 677 C C . ASP A 1 91 ? -2.896 1.043 -2.839 1.00 97.31 91 ASP A C 1
ATOM 679 O O . ASP A 1 91 ? -3.643 0.608 -3.714 1.00 97.31 91 ASP A O 1
ATOM 683 N N . VAL A 1 92 ? -3.009 0.711 -1.556 1.00 97.12 92 VAL A N 1
ATOM 684 C CA . VAL A 1 92 ? -4.041 -0.154 -0.976 1.00 97.12 92 VAL A CA 1
ATOM 685 C C . VAL A 1 92 ? -5.026 0.645 -0.118 1.00 97.12 92 VAL A C 1
ATOM 687 O O . VAL A 1 92 ? -5.676 0.092 0.768 1.00 97.12 92 VAL A O 1
ATOM 690 N N . SER A 1 93 ? -5.154 1.956 -0.338 1.00 96.94 93 SER A N 1
ATOM 691 C CA . SER A 1 93 ? -5.990 2.837 0.490 1.00 96.94 93 SER A CA 1
ATOM 692 C C . SER A 1 93 ? -7.458 2.416 0.537 1.00 96.94 93 SER A C 1
ATOM 694 O O . SER A 1 93 ? -8.106 2.581 1.568 1.00 96.94 93 SER A O 1
ATOM 696 N N . GLU A 1 94 ? -8.000 1.858 -0.547 1.00 95.50 94 GLU A N 1
ATOM 697 C CA . GLU A 1 94 ? -9.374 1.343 -0.576 1.00 95.50 94 GLU A CA 1
ATOM 698 C C . GLU A 1 94 ? -9.568 0.196 0.432 1.00 95.50 94 GLU A C 1
ATOM 700 O O . GLU A 1 94 ? -10.426 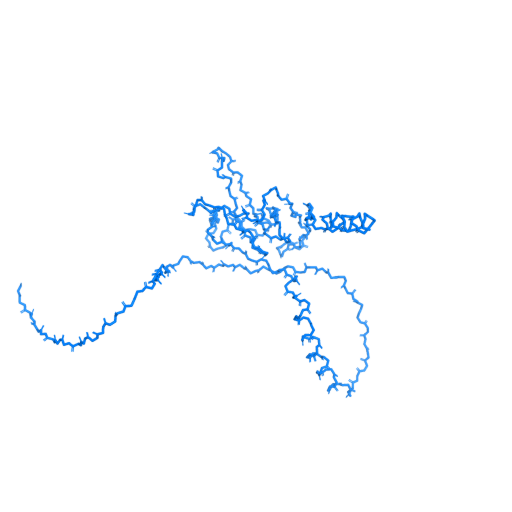0.265 1.317 1.00 95.50 94 GLU A O 1
ATOM 705 N N . LEU A 1 95 ? -8.692 -0.809 0.364 1.00 94.75 95 LEU A N 1
ATOM 706 C CA . LEU A 1 95 ? -8.645 -1.926 1.303 1.00 94.75 95 LEU A CA 1
ATOM 707 C C . LEU A 1 95 ? -8.390 -1.442 2.739 1.00 94.75 95 LEU A C 1
ATOM 709 O O . LEU A 1 95 ? -9.023 -1.915 3.684 1.00 94.75 95 LEU A O 1
ATOM 713 N N . ALA A 1 96 ? -7.482 -0.481 2.911 1.00 95.25 96 ALA A N 1
ATOM 714 C CA . ALA A 1 96 ? -7.118 0.074 4.208 1.00 95.25 96 ALA A CA 1
ATOM 715 C C . ALA A 1 96 ? -8.278 0.806 4.893 1.00 95.25 96 ALA A C 1
ATOM 717 O O . ALA A 1 96 ? -8.452 0.665 6.101 1.00 95.25 96 ALA A O 1
ATOM 718 N N . ARG A 1 97 ? -9.122 1.525 4.141 1.00 95.25 97 ARG A N 1
ATOM 719 C CA . ARG A 1 97 ? -10.361 2.111 4.685 1.00 95.25 97 ARG A CA 1
ATOM 720 C C . ARG A 1 97 ? -11.345 1.028 5.117 1.00 95.25 97 ARG A C 1
ATOM 722 O O . ARG A 1 97 ? -11.910 1.127 6.199 1.00 95.25 97 ARG A O 1
ATOM 729 N N . CYS A 1 98 ? -11.505 -0.026 4.316 1.00 94.94 98 CYS A N 1
ATOM 730 C CA . CYS A 1 98 ? -12.416 -1.129 4.636 1.00 94.94 98 CYS A CA 1
ATOM 731 C C . CYS A 1 98 ? -11.992 -1.934 5.881 1.00 94.94 98 CYS A C 1
ATOM 733 O O . CYS A 1 98 ? -12.832 -2.503 6.579 1.00 94.94 98 CYS A O 1
ATOM 735 N N . THR A 1 99 ? -10.689 -2.015 6.142 1.00 92.38 99 THR A N 1
ATOM 736 C CA . THR A 1 99 ? -10.102 -2.770 7.262 1.00 92.38 99 THR A CA 1
ATOM 737 C C . THR A 1 99 ? -9.755 -1.895 8.466 1.00 92.38 99 THR A C 1
ATOM 739 O O . THR A 1 99 ? -9.316 -2.420 9.485 1.00 92.38 99 THR A O 1
ATOM 742 N N . GLY A 1 100 ? -9.948 -0.575 8.372 1.00 92.56 100 GLY A N 1
ATOM 743 C CA . GLY A 1 100 ? -9.648 0.365 9.453 1.00 92.56 100 GLY A CA 1
ATOM 744 C C . GLY A 1 100 ? -8.156 0.638 9.679 1.00 92.56 100 GLY A C 1
ATOM 745 O O . GLY A 1 100 ? -7.800 1.164 10.724 1.00 92.56 100 GLY A O 1
ATOM 746 N N . LEU A 1 101 ? -7.275 0.338 8.717 1.00 91.94 101 LEU A N 1
ATOM 747 C CA . LEU A 1 101 ? -5.811 0.444 8.864 1.00 91.94 101 LEU A CA 1
ATOM 748 C C . LEU A 1 101 ? -5.274 1.869 9.090 1.00 91.94 101 LEU A C 1
ATOM 750 O O . LEU A 1 101 ? -4.121 2.030 9.482 1.00 91.94 101 LEU A O 1
ATOM 754 N N . PHE A 1 102 ? -6.079 2.902 8.841 1.00 94.19 102 PHE A N 1
ATOM 755 C CA . PHE A 1 102 ? -5.692 4.294 9.102 1.00 94.19 102 PHE A CA 1
ATOM 756 C C . PHE A 1 102 ? -5.765 4.681 10.582 1.00 94.19 102 PHE A C 1
ATOM 758 O O . PHE A 1 102 ? -5.233 5.726 10.954 1.00 94.19 102 PHE A O 1
ATOM 765 N N . TYR A 1 103 ? -6.395 3.856 11.419 1.00 92.31 103 TYR A N 1
ATOM 766 C CA . TYR A 1 103 ? -6.591 4.124 12.838 1.00 92.31 103 TYR A CA 1
ATOM 767 C C . TYR A 1 103 ? -6.060 2.958 13.672 1.00 92.31 103 TYR A C 1
ATOM 769 O O . TYR A 1 103 ? -6.202 1.791 13.311 1.00 92.31 103 TYR A O 1
ATOM 777 N N . ASP A 1 104 ? -5.427 3.269 14.798 1.00 89.19 104 ASP A N 1
ATOM 778 C CA . ASP A 1 104 ? -5.002 2.259 15.757 1.00 89.19 104 ASP A CA 1
ATOM 779 C C . ASP A 1 104 ? -6.241 1.674 16.452 1.00 89.19 104 ASP A C 1
ATOM 781 O O . ASP A 1 104 ? -7.061 2.399 17.015 1.00 89.19 104 ASP A O 1
ATOM 785 N N . SER A 1 105 ? -6.383 0.348 16.418 1.00 86.19 105 SER A N 1
ATOM 786 C CA . SER A 1 105 ? -7.582 -0.345 16.907 1.00 86.19 105 SER A CA 1
ATOM 787 C C . SER A 1 105 ? -7.794 -0.252 18.419 1.00 86.19 105 SER A C 1
ATOM 789 O O . SER A 1 105 ? -8.905 -0.485 18.888 1.00 86.19 105 SER A O 1
ATOM 791 N N . ARG A 1 106 ? -6.750 0.070 19.194 1.00 88.69 106 ARG A N 1
ATOM 792 C CA . ARG A 1 106 ? -6.820 0.178 20.659 1.00 88.69 106 ARG A CA 1
ATOM 793 C C . ARG A 1 106 ? -7.182 1.587 21.102 1.00 88.69 106 ARG A C 1
ATOM 795 O O . ARG A 1 106 ? -7.905 1.755 22.075 1.00 88.69 106 ARG A O 1
ATOM 802 N N . THR A 1 107 ? -6.648 2.589 20.412 1.00 90.88 107 THR A N 1
ATOM 803 C CA . THR A 1 107 ? -6.777 4.002 20.799 1.00 90.88 107 THR A CA 1
ATOM 804 C C . THR A 1 107 ? -7.805 4.766 19.970 1.00 90.88 107 THR A C 1
ATOM 806 O O . THR A 1 107 ? -8.246 5.831 20.390 1.00 90.88 107 THR A O 1
ATOM 809 N N . GLY A 1 108 ? -8.171 4.259 18.790 1.00 89.00 108 GLY A N 1
ATOM 810 C CA . GLY A 1 108 ? -9.015 4.958 17.818 1.00 89.00 108 GLY A CA 1
ATOM 811 C C . GLY A 1 108 ? -8.338 6.169 17.163 1.00 89.00 108 GLY A C 1
ATOM 812 O O . GLY A 1 108 ? -8.973 6.879 16.385 1.00 89.00 108 GLY A O 1
ATOM 813 N N . LEU A 1 109 ? -7.062 6.428 17.466 1.00 90.88 109 LEU A N 1
ATOM 814 C CA . LEU A 1 109 ? -6.316 7.563 16.930 1.00 90.88 109 LEU A CA 1
ATOM 815 C C . LEU A 1 109 ? -5.713 7.232 15.557 1.00 90.88 109 LEU A C 1
ATOM 817 O O . LEU A 1 109 ? -5.424 6.063 15.288 1.00 90.88 109 LEU A O 1
ATOM 821 N N . PRO A 1 110 ? -5.481 8.235 14.688 1.00 90.38 110 PRO A N 1
ATOM 822 C CA . PRO A 1 110 ? -4.790 8.021 13.421 1.00 90.38 110 PRO A CA 1
ATOM 823 C C . PRO A 1 110 ? -3.410 7.389 13.623 1.00 90.38 110 PRO A C 1
ATOM 825 O O . PRO A 1 110 ? -2.651 7.802 14.503 1.00 90.38 110 PRO A O 1
ATOM 828 N N . VAL A 1 111 ? -3.070 6.411 12.785 1.00 91.12 111 VAL A N 1
ATOM 829 C CA . VAL A 1 111 ? -1.749 5.773 12.814 1.00 91.12 111 VAL A CA 1
ATOM 830 C C . VAL A 1 111 ? -0.672 6.760 12.349 1.00 91.12 111 VAL A C 1
ATOM 832 O O . VAL A 1 111 ? -0.892 7.579 11.453 1.00 91.12 111 VAL A O 1
ATOM 835 N N . GLU A 1 112 ? 0.515 6.679 12.958 1.00 90.50 112 GLU A N 1
ATOM 836 C CA . GLU A 1 112 ? 1.671 7.498 12.586 1.00 90.50 112 GLU A CA 1
ATOM 837 C C . GLU A 1 112 ? 2.034 7.285 11.106 1.00 90.50 112 GLU A C 1
ATOM 839 O O . GLU A 1 112 ? 2.311 6.170 10.662 1.00 90.50 112 GLU A O 1
ATOM 844 N N . CYS A 1 113 ? 2.028 8.374 10.337 1.00 93.06 113 CYS A N 1
ATOM 845 C CA . CYS A 1 113 ? 2.429 8.370 8.932 1.00 93.06 113 CYS A CA 1
ATOM 846 C C . CYS A 1 113 ? 3.953 8.477 8.802 1.00 93.06 113 CYS A C 1
ATOM 848 O O . CYS A 1 113 ? 4.610 9.085 9.646 1.00 93.06 113 CYS A O 1
ATOM 850 N N . ASN A 1 114 ? 4.508 7.983 7.691 1.00 92.88 114 ASN A N 1
ATOM 851 C CA . ASN A 1 114 ? 5.934 8.103 7.360 1.00 92.88 114 ASN A CA 1
ATOM 852 C C . ASN A 1 114 ? 6.849 7.558 8.480 1.00 92.88 114 ASN A C 1
ATOM 854 O O . ASN A 1 114 ? 7.890 8.143 8.807 1.00 92.88 114 ASN A O 1
ATOM 858 N N . SER A 1 115 ? 6.435 6.443 9.092 1.00 89.38 115 SER A N 1
ATOM 859 C CA . SER A 1 115 ? 7.138 5.768 10.182 1.00 89.38 115 SER A CA 1
ATOM 860 C C . SER A 1 115 ? 8.448 5.119 9.718 1.00 89.38 115 SER A C 1
ATOM 862 O O . SER A 1 115 ? 8.615 4.743 8.557 1.00 89.38 115 SER A O 1
ATOM 864 N N . HIS A 1 116 ? 9.398 4.949 10.646 1.00 87.62 116 HIS A N 1
ATOM 865 C CA . HIS A 1 116 ? 10.683 4.311 10.330 1.00 87.62 116 HIS A CA 1
ATOM 866 C C . HIS A 1 116 ? 10.530 2.838 9.941 1.00 87.62 116 HIS A C 1
ATOM 868 O O . HIS A 1 116 ? 11.226 2.385 9.041 1.00 87.62 116 HIS A O 1
ATOM 874 N N . GLY A 1 117 ? 9.634 2.100 10.600 1.00 87.50 117 GLY A N 1
ATOM 875 C CA . GLY A 1 117 ? 9.325 0.704 10.289 1.00 87.50 117 GLY A CA 1
ATOM 876 C C . GLY A 1 117 ? 8.002 0.546 9.533 1.00 87.50 117 GLY A C 1
ATOM 877 O O . GLY A 1 117 ? 7.208 1.492 9.501 1.00 87.50 117 GLY A O 1
ATOM 878 N N . PRO A 1 118 ? 7.757 -0.637 8.941 1.00 89.94 118 PRO A N 1
ATOM 879 C CA . PRO A 1 118 ? 6.442 -0.979 8.412 1.00 89.94 118 PRO A CA 1
ATOM 880 C C . PRO A 1 118 ? 5.414 -1.076 9.547 1.00 89.94 118 PRO A C 1
ATOM 882 O O . PRO A 1 118 ? 5.755 -1.413 10.680 1.00 89.94 118 PRO A O 1
ATOM 885 N N . LEU A 1 119 ? 4.153 -0.796 9.232 1.00 89.75 119 LEU A N 1
ATOM 886 C CA . LEU A 1 119 ? 3.038 -0.860 10.183 1.00 89.75 119 LEU A CA 1
ATOM 887 C C . LEU A 1 119 ? 2.395 -2.244 10.219 1.00 89.75 119 LEU A C 1
ATOM 889 O O . LEU A 1 119 ? 1.963 -2.724 11.265 1.00 89.75 119 LEU A O 1
ATOM 893 N N . PHE A 1 120 ? 2.331 -2.898 9.065 1.00 89.62 120 PHE A N 1
ATOM 894 C CA . PHE A 1 120 ? 1.815 -4.250 8.945 1.00 89.62 120 PHE A CA 1
ATOM 895 C C . PHE A 1 120 ? 2.641 -5.033 7.939 1.00 89.62 120 PHE A C 1
ATOM 897 O O . PHE A 1 120 ? 3.312 -4.465 7.072 1.00 89.62 120 PHE A O 1
ATOM 904 N N . ARG A 1 121 ? 2.586 -6.358 8.064 1.00 90.00 121 ARG A N 1
ATOM 905 C CA . ARG A 1 121 ? 3.134 -7.258 7.059 1.00 90.00 121 ARG A CA 1
ATOM 906 C C . ARG A 1 121 ? 2.037 -8.180 6.564 1.00 90.00 121 ARG A C 1
ATOM 908 O O . ARG A 1 121 ? 1.393 -8.888 7.341 1.00 90.00 121 ARG A O 1
ATOM 915 N N . MET A 1 122 ? 1.842 -8.163 5.259 1.00 84.69 122 MET A N 1
ATOM 916 C CA . MET A 1 122 ? 0.978 -9.090 4.566 1.00 84.69 122 MET A CA 1
ATOM 917 C C . MET A 1 122 ? 1.802 -10.311 4.167 1.00 84.69 122 MET A C 1
ATOM 919 O O . MET A 1 122 ? 2.833 -10.188 3.508 1.00 84.69 122 MET A O 1
ATOM 923 N N . GLN A 1 123 ? 1.373 -11.497 4.589 1.00 74.94 123 GLN A N 1
ATOM 924 C CA . GLN A 1 123 ? 1.983 -12.736 4.136 1.00 74.94 123 GLN A CA 1
ATOM 925 C C . GLN A 1 123 ? 1.635 -12.932 2.665 1.00 74.94 123 GLN A C 1
ATOM 927 O O . GLN A 1 123 ? 0.485 -13.195 2.307 1.00 74.94 123 GLN A O 1
ATOM 932 N N . THR A 1 124 ? 2.640 -12.813 1.809 1.00 62.25 124 THR A N 1
ATOM 933 C CA . THR A 1 124 ? 2.559 -13.271 0.431 1.00 62.25 124 THR A CA 1
ATOM 934 C C . THR A 1 124 ? 2.940 -14.750 0.432 1.00 62.25 124 THR A C 1
ATOM 936 O O . THR A 1 124 ? 4.037 -15.139 0.827 1.00 6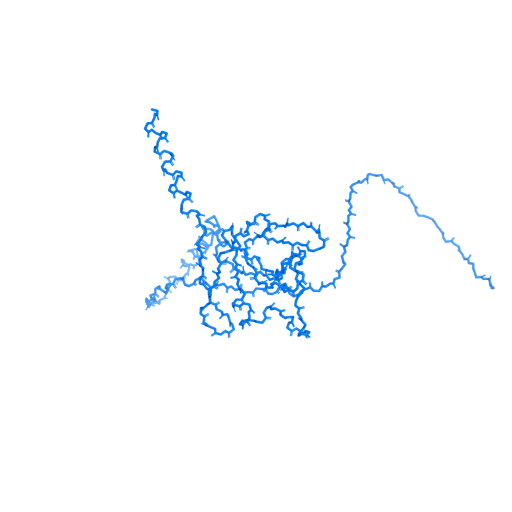2.25 124 THR A O 1
ATOM 939 N N . HIS A 1 125 ? 2.038 -15.627 -0.003 1.00 53.78 125 HIS A N 1
ATOM 940 C CA . HIS A 1 125 ? 2.327 -17.063 -0.177 1.00 53.78 125 HIS A CA 1
ATOM 941 C C . HIS A 1 125 ? 3.317 -17.327 -1.334 1.00 53.78 125 HIS A C 1
ATOM 943 O O . HIS A 1 125 ? 3.590 -18.476 -1.663 1.00 53.78 125 HIS A O 1
ATOM 949 N N . ASN A 1 126 ? 3.931 -16.278 -1.893 1.00 47.06 126 ASN A N 1
ATOM 950 C CA . ASN A 1 126 ? 5.073 -16.362 -2.803 1.00 47.06 126 ASN A CA 1
ATOM 951 C C . ASN A 1 126 ? 6.411 -16.592 -2.064 1.00 47.06 126 ASN A C 1
ATOM 953 O O . ASN A 1 126 ? 7.458 -16.675 -2.697 1.00 47.06 126 ASN A O 1
ATOM 957 N N . GLY A 1 127 ? 6.387 -16.742 -0.734 1.00 39.38 127 GLY A N 1
ATOM 958 C CA . GLY A 1 127 ? 7.545 -17.083 0.100 1.00 39.38 127 GLY A CA 1
ATOM 959 C C . GLY A 1 127 ? 7.977 -18.557 0.090 1.00 39.38 127 GLY A C 1
ATOM 960 O O . GLY A 1 127 ? 8.804 -18.939 0.915 1.00 39.38 127 GLY A O 1
ATOM 961 N N . ILE A 1 128 ? 7.459 -19.396 -0.812 1.00 37.88 128 ILE A N 1
ATOM 962 C CA . ILE A 1 128 ? 8.047 -20.717 -1.059 1.00 37.88 128 ILE A CA 1
ATOM 963 C C . ILE A 1 128 ? 9.153 -20.524 -2.097 1.00 37.88 128 ILE A C 1
ATOM 965 O O . ILE A 1 128 ? 8.897 -20.456 -3.297 1.00 37.88 128 ILE A O 1
ATOM 969 N N . THR A 1 129 ? 10.407 -20.448 -1.652 1.00 38.59 129 THR A N 1
ATOM 970 C CA . THR A 1 129 ? 11.519 -20.701 -2.577 1.00 38.59 129 THR A CA 1
ATOM 971 C C . THR A 1 129 ? 11.300 -22.087 -3.205 1.00 38.59 129 THR A C 1
ATOM 973 O O . THR A 1 129 ? 10.978 -23.025 -2.468 1.00 38.59 129 THR A O 1
ATOM 976 N N . PRO A 1 130 ? 11.503 -22.286 -4.525 1.00 46.91 130 PRO A N 1
ATOM 977 C CA . PRO A 1 130 ? 11.409 -23.616 -5.143 1.00 46.91 130 PRO A CA 1
ATOM 978 C C . PRO A 1 130 ? 12.242 -24.673 -4.393 1.00 46.91 130 PRO A C 1
ATOM 980 O O . PRO A 1 130 ? 11.901 -25.853 -4.361 1.00 46.91 130 PRO A O 1
ATOM 983 N N . GLN A 1 131 ? 13.302 -24.223 -3.715 1.00 46.03 131 GLN A N 1
ATOM 984 C CA . GLN A 1 131 ? 14.198 -25.047 -2.916 1.00 46.03 131 GLN A CA 1
ATOM 985 C C . GLN A 1 131 ? 13.587 -25.551 -1.590 1.00 46.03 131 GLN A C 1
ATOM 987 O O . GLN A 1 131 ? 13.944 -26.641 -1.149 1.00 46.03 131 GLN A O 1
ATOM 992 N N . GLN A 1 132 ? 12.636 -24.837 -0.971 1.00 47.53 132 GLN A N 1
ATOM 993 C CA . GLN A 1 132 ? 11.923 -25.331 0.221 1.00 47.53 132 GLN A CA 1
ATOM 994 C C . GLN A 1 132 ? 10.703 -26.200 -0.115 1.00 47.53 132 GLN A C 1
ATOM 996 O O . GLN A 1 132 ? 10.337 -27.065 0.686 1.00 47.53 132 GLN A O 1
ATOM 1001 N N . GLN A 1 133 ? 10.110 -26.061 -1.308 1.00 48.06 133 GLN A N 1
ATOM 1002 C CA . GLN A 1 133 ? 8.979 -26.909 -1.711 1.00 48.06 133 GLN A CA 1
ATOM 1003 C C . GLN A 1 133 ? 9.393 -28.374 -1.917 1.00 48.06 133 GLN A C 1
ATOM 1005 O O . GLN A 1 133 ? 8.632 -29.287 -1.587 1.00 48.06 133 GLN A O 1
ATOM 1010 N N . GLN A 1 134 ? 10.625 -28.614 -2.383 1.00 53.81 134 GLN A N 1
ATOM 1011 C CA . GLN A 1 134 ? 11.132 -29.973 -2.586 1.00 53.81 134 GLN A CA 1
ATOM 1012 C C . GLN A 1 134 ? 11.366 -30.726 -1.264 1.00 53.81 134 GLN A C 1
ATOM 1014 O O . GLN A 1 134 ? 11.110 -31.929 -1.204 1.00 53.81 134 GLN A O 1
ATOM 1019 N N . GLN A 1 135 ? 11.761 -30.045 -0.178 1.00 55.53 135 GLN A N 1
ATOM 1020 C CA . GLN A 1 135 ? 11.921 -30.706 1.126 1.00 55.53 135 GLN A CA 1
ATOM 1021 C C . GLN A 1 135 ? 10.582 -31.033 1.803 1.00 55.53 135 GLN A C 1
ATOM 1023 O O . GLN A 1 135 ? 10.462 -32.107 2.397 1.00 55.53 135 GLN A O 1
ATOM 1028 N N . GLN A 1 136 ? 9.551 -30.188 1.670 1.00 56.03 136 GLN A N 1
ATOM 1029 C CA . GLN A 1 136 ? 8.233 -30.506 2.240 1.00 56.03 136 GLN A CA 1
ATOM 1030 C C . GLN A 1 136 ? 7.492 -31.611 1.471 1.00 56.03 136 GLN A C 1
ATOM 1032 O O . GLN A 1 136 ? 6.865 -32.462 2.108 1.00 56.03 136 GLN A O 1
ATOM 1037 N N . GLN A 1 137 ? 7.617 -31.692 0.138 1.00 57.22 137 GLN A N 1
ATOM 1038 C CA . GLN A 1 137 ? 7.031 -32.818 -0.607 1.00 57.22 137 GLN A CA 1
ATOM 1039 C C . GLN A 1 137 ? 7.700 -34.159 -0.272 1.00 57.22 137 GLN A C 1
ATOM 1041 O O . GLN A 1 137 ? 7.009 -35.175 -0.163 1.00 57.22 137 GLN A O 1
ATOM 1046 N N . GLN A 1 138 ? 9.014 -34.181 -0.022 1.00 63.47 138 GLN A N 1
ATOM 1047 C CA . GLN A 1 138 ? 9.706 -35.428 0.321 1.00 63.47 138 GLN A CA 1
ATOM 1048 C C . GLN A 1 138 ? 9.372 -35.928 1.741 1.00 63.47 138 GLN A C 1
ATOM 1050 O O . GLN A 1 138 ? 9.416 -37.132 2.002 1.00 63.47 138 GLN A O 1
ATOM 1055 N N . GLN A 1 139 ? 8.987 -35.034 2.662 1.00 60.56 139 GLN A N 1
ATOM 1056 C CA . GLN A 1 139 ? 8.530 -35.426 4.000 1.00 60.56 139 GLN A CA 1
ATOM 1057 C C . GLN A 1 139 ? 7.083 -35.949 4.001 1.00 60.56 139 GLN A C 1
ATOM 1059 O O . GLN A 1 139 ? 6.798 -36.920 4.703 1.00 60.56 139 GLN A O 1
ATOM 1064 N N . GLN A 1 140 ? 6.193 -35.395 3.165 1.00 60.22 140 GLN A N 1
ATOM 1065 C CA . GLN A 1 140 ? 4.823 -35.909 3.026 1.00 60.22 140 GLN A CA 1
ATOM 1066 C C . GLN A 1 140 ? 4.758 -37.253 2.283 1.00 60.22 140 GLN A C 1
ATOM 1068 O O . GLN A 1 140 ? 3.976 -38.119 2.678 1.00 60.22 140 GLN A O 1
ATOM 1073 N N . GLN A 1 141 ? 5.620 -37.499 1.286 1.00 61.34 141 GLN A N 1
ATOM 1074 C CA . GLN A 1 141 ? 5.672 -38.814 0.627 1.00 61.34 141 GLN A CA 1
ATOM 1075 C C . GLN A 1 141 ? 6.137 -39.937 1.569 1.00 61.34 141 GLN A C 1
ATOM 1077 O O . GLN A 1 141 ? 5.611 -41.047 1.487 1.00 61.34 141 GLN A O 1
ATOM 1082 N N . ARG A 1 142 ? 7.041 -39.660 2.524 1.00 61.78 142 ARG A N 1
ATOM 1083 C CA . ARG A 1 142 ? 7.443 -40.667 3.526 1.00 61.78 142 ARG A CA 1
ATOM 1084 C C . ARG A 1 142 ? 6.336 -41.016 4.524 1.00 61.78 142 ARG A C 1
ATOM 1086 O O . ARG A 1 142 ? 6.270 -42.164 4.947 1.00 61.78 142 ARG A O 1
ATOM 1093 N N . GLN A 1 143 ? 5.449 -40.081 4.874 1.00 59.12 143 GLN A N 1
ATOM 1094 C CA . GLN A 1 143 ? 4.302 -40.394 5.742 1.00 59.12 143 GLN A CA 1
ATOM 1095 C C . GLN A 1 143 ? 3.151 -41.082 4.993 1.00 59.12 143 GLN A C 1
ATOM 1097 O O . GLN A 1 143 ? 2.442 -41.893 5.588 1.00 59.12 143 GLN A O 1
ATOM 1102 N N . ALA A 1 144 ? 2.983 -40.826 3.692 1.00 57.44 144 ALA A N 1
ATOM 1103 C CA . ALA A 1 144 ? 1.945 -41.477 2.891 1.00 57.44 144 ALA A CA 1
ATOM 1104 C C . ALA A 1 144 ? 2.203 -42.982 2.676 1.00 57.44 144 ALA A C 1
ATOM 1106 O O . ALA A 1 144 ? 1.252 -43.762 2.642 1.00 57.44 144 ALA A O 1
ATOM 1107 N N . GLN A 1 145 ? 3.468 -43.420 2.617 1.00 57.56 145 GLN A N 1
ATOM 1108 C CA . GLN A 1 145 ? 3.796 -44.844 2.454 1.00 57.56 145 GLN A CA 1
ATOM 1109 C C . GLN A 1 145 ? 3.528 -45.704 3.701 1.00 57.56 145 GLN A C 1
ATOM 1111 O O . GLN A 1 145 ? 3.401 -46.916 3.571 1.00 57.56 145 GLN A O 1
ATOM 1116 N N . GLN A 1 146 ? 3.376 -45.112 4.893 1.00 56.28 146 GLN A N 1
ATOM 1117 C CA . GLN A 1 146 ? 3.024 -45.869 6.105 1.00 56.28 146 GLN A CA 1
ATOM 1118 C C . GLN A 1 146 ? 1.513 -46.019 6.343 1.00 56.28 146 GLN A C 1
ATOM 1120 O O . GLN A 1 146 ? 1.126 -46.779 7.226 1.00 56.28 146 GLN A O 1
ATOM 1125 N N . LYS A 1 147 ? 0.643 -45.341 5.578 1.00 51.69 147 LYS A N 1
ATOM 1126 C CA . LYS A 1 147 ? -0.821 -45.404 5.779 1.00 51.69 147 LYS A CA 1
ATOM 1127 C C . LYS A 1 147 ? -1.603 -46.105 4.668 1.00 51.69 147 LYS A C 1
ATOM 1129 O O . LYS A 1 147 ? -2.825 -46.168 4.743 1.00 51.69 147 LYS A O 1
ATOM 1134 N N . GLN A 1 148 ? -0.941 -46.694 3.673 1.00 46.09 148 GLN A N 1
ATOM 1135 C CA . GLN A 1 148 ? -1.614 -47.334 2.535 1.00 46.09 148 GLN A CA 1
ATOM 1136 C C . GLN A 1 148 ? -2.018 -48.800 2.782 1.00 46.09 148 GLN A C 1
ATOM 1138 O O . GLN A 1 148 ? -1.951 -49.644 1.894 1.00 46.09 148 GLN A O 1
ATOM 1143 N N . SER A 1 149 ? -2.506 -49.085 3.989 1.00 42.69 149 SER A N 1
ATOM 1144 C CA . SER A 1 149 ? -3.248 -50.303 4.312 1.00 42.69 149 SER A CA 1
ATOM 1145 C C . SER A 1 149 ? -4.556 -49.940 5.017 1.00 42.69 149 SER A C 1
ATOM 1147 O O . SER A 1 149 ? -4.729 -50.272 6.183 1.00 42.69 149 SER A O 1
ATOM 1149 N N . GLN A 1 150 ? -5.432 -49.191 4.337 1.00 38.19 150 GLN A N 1
ATOM 1150 C CA . GLN A 1 150 ? -6.904 -49.282 4.394 1.00 38.19 150 GLN A CA 1
ATOM 1151 C C . GLN A 1 150 ? -7.549 -47.991 3.866 1.00 38.19 150 GLN A C 1
ATOM 1153 O O . GLN A 1 150 ? -7.261 -46.904 4.353 1.00 38.19 150 GLN A O 1
ATOM 1158 N N . GLY A 1 151 ? -8.504 -48.136 2.942 1.00 33.69 151 GLY A N 1
ATOM 1159 C CA . GLY A 1 151 ? -9.658 -47.231 2.884 1.00 33.69 151 GLY A CA 1
ATOM 1160 C C . GLY A 1 151 ? -9.794 -46.330 1.655 1.00 33.69 151 GLY A C 1
ATOM 1161 O O . GLY A 1 151 ? -9.197 -45.266 1.586 1.00 33.69 151 GLY A O 1
ATOM 1162 N N . ASN A 1 152 ? -10.653 -46.794 0.744 1.00 36.94 152 ASN A N 1
ATOM 1163 C CA . ASN A 1 152 ? -11.531 -46.112 -0.216 1.00 36.94 152 ASN A CA 1
ATOM 1164 C C . ASN A 1 152 ? -11.383 -44.606 -0.513 1.00 36.94 152 ASN A C 1
ATOM 1166 O O . ASN A 1 152 ? -11.394 -43.747 0.364 1.00 36.94 152 ASN A O 1
ATOM 1170 N N . GLY A 1 153 ? -11.386 -44.317 -1.817 1.00 39.16 153 GLY A N 1
ATOM 1171 C CA . GLY A 1 153 ? -11.259 -42.990 -2.400 1.00 39.16 153 GLY A CA 1
ATOM 1172 C C . GLY A 1 153 ? -12.446 -42.046 -2.204 1.00 39.16 153 GLY A C 1
ATOM 1173 O O . GLY A 1 153 ? -13.598 -42.446 -2.065 1.00 39.16 153 GLY A O 1
ATOM 1174 N N . SER A 1 154 ? -12.131 -40.757 -2.312 1.00 32.78 154 SER A N 1
ATOM 1175 C CA . SER A 1 154 ? -13.009 -39.760 -2.911 1.00 32.78 154 SER A CA 1
ATOM 1176 C C . SER A 1 154 ? -12.147 -38.644 -3.502 1.00 32.78 154 SER A C 1
ATOM 1178 O O . SER A 1 154 ? -11.225 -38.134 -2.866 1.00 32.78 154 SER A O 1
ATOM 1180 N N . PHE A 1 155 ? -12.409 -38.339 -4.768 1.00 37.28 155 PHE A N 1
ATOM 1181 C CA . PHE A 1 155 ? -11.702 -37.376 -5.601 1.00 37.28 155 PHE A CA 1
ATOM 1182 C C . PHE A 1 155 ? -12.223 -35.968 -5.276 1.00 37.28 155 PHE A C 1
ATOM 1184 O O . PHE A 1 155 ? -13.386 -35.670 -5.535 1.00 37.28 155 PHE A O 1
ATOM 1191 N N . ILE A 1 156 ? -11.385 -35.101 -4.697 1.00 42.97 156 ILE A N 1
ATOM 1192 C CA . ILE A 1 156 ? -11.717 -33.684 -4.473 1.00 42.97 156 ILE A CA 1
ATOM 1193 C C . ILE A 1 156 ? -11.146 -32.869 -5.647 1.00 42.97 156 ILE A C 1
ATOM 1195 O O . ILE A 1 156 ? -9.930 -32.899 -5.850 1.00 42.97 156 ILE A O 1
ATOM 1199 N N . PRO A 1 157 ? -11.965 -32.137 -6.428 1.00 40.06 157 PRO A N 1
ATOM 1200 C CA . PRO A 1 157 ? -11.458 -31.312 -7.518 1.00 40.06 157 PRO A CA 1
ATOM 1201 C C . PRO A 1 157 ? -10.668 -30.109 -6.981 1.00 40.06 157 PRO A C 1
ATOM 1203 O O . PRO A 1 157 ? -11.072 -29.443 -6.024 1.00 40.06 157 PRO A O 1
ATOM 1206 N N . GLN A 1 158 ? -9.532 -29.835 -7.629 1.00 35.50 158 GLN A N 1
ATOM 1207 C CA . GLN A 1 158 ? -8.661 -28.689 -7.377 1.00 35.50 158 GLN A CA 1
ATOM 1208 C C . GLN A 1 158 ? -9.442 -27.374 -7.484 1.00 35.50 158 GLN A C 1
ATOM 1210 O O . GLN A 1 158 ? -9.815 -26.925 -8.567 1.00 35.50 158 GLN A O 1
ATOM 1215 N N . ARG A 1 159 ? -9.642 -26.730 -6.334 1.00 34.81 159 ARG A N 1
ATOM 1216 C CA . ARG A 1 159 ? -10.039 -25.329 -6.232 1.00 34.81 159 ARG A CA 1
ATOM 1217 C C . ARG A 1 159 ? -8.894 -24.471 -6.780 1.00 34.81 159 ARG A C 1
ATOM 1219 O O . ARG A 1 159 ? -7.762 -24.577 -6.311 1.00 34.81 159 ARG A O 1
ATOM 1226 N N . THR A 1 160 ? -9.197 -23.634 -7.769 1.00 38.03 160 THR A N 1
ATOM 1227 C CA . THR A 1 160 ? -8.326 -22.565 -8.279 1.00 38.03 160 THR A CA 1
ATOM 1228 C C . THR A 1 160 ? -7.660 -21.819 -7.125 1.00 38.03 160 THR A C 1
ATOM 1230 O O . THR A 1 160 ? -8.344 -21.384 -6.195 1.00 38.03 160 THR A O 1
ATOM 1233 N N . GLN A 1 161 ? -6.330 -21.705 -7.185 1.00 37.09 161 GLN A N 1
ATOM 1234 C CA . GLN A 1 161 ? -5.487 -21.070 -6.176 1.00 37.09 161 GLN A CA 1
ATOM 1235 C C . GLN A 1 161 ? -5.850 -19.585 -6.043 1.00 37.09 161 GLN A C 1
ATOM 1237 O O . GLN A 1 161 ? -5.323 -18.731 -6.746 1.00 37.09 161 GLN A O 1
ATOM 1242 N N . GLN A 1 162 ? -6.786 -19.276 -5.147 1.00 34.16 162 GLN A N 1
ATOM 1243 C CA . GLN A 1 162 ? -6.929 -17.930 -4.619 1.00 34.16 162 GLN A CA 1
ATOM 1244 C C . GLN A 1 162 ? -5.750 -17.694 -3.688 1.00 34.16 162 GLN A C 1
ATOM 1246 O O . GLN A 1 162 ? -5.626 -18.340 -2.648 1.00 34.16 162 GLN A O 1
ATOM 1251 N N . SER A 1 163 ? -4.891 -16.772 -4.098 1.00 39.03 163 SER A N 1
ATOM 1252 C CA . SER A 1 163 ? -3.850 -16.156 -3.297 1.00 39.03 163 SER A CA 1
ATOM 1253 C C . SER A 1 163 ? -4.423 -15.633 -1.974 1.00 39.03 163 SER A C 1
ATOM 1255 O O . SER A 1 163 ? -4.902 -14.505 -1.893 1.00 39.03 163 SER A O 1
ATOM 1257 N N . GLN A 1 164 ? -4.416 -16.463 -0.928 1.00 40.47 164 GLN A N 1
ATOM 1258 C CA . GLN A 1 164 ? -4.844 -16.056 0.408 1.00 40.47 164 GLN A CA 1
ATOM 1259 C C . GLN A 1 164 ? -3.699 -15.280 1.053 1.00 40.47 164 GLN A C 1
ATOM 1261 O O . GLN A 1 164 ? -2.680 -15.842 1.456 1.00 40.47 164 GLN A O 1
ATOM 1266 N N . TYR A 1 165 ? -3.839 -13.962 1.070 1.00 42.34 165 TYR A N 1
ATOM 1267 C CA . TYR A 1 165 ? -2.980 -13.078 1.837 1.00 42.34 165 TYR A CA 1
ATOM 1268 C C . TYR A 1 165 ? -3.463 -13.079 3.291 1.00 42.34 165 TYR A C 1
ATOM 1270 O O . TYR A 1 165 ? -4.641 -12.835 3.546 1.00 42.34 165 TYR A O 1
ATOM 1278 N N . SER A 1 166 ? -2.581 -13.374 4.247 1.00 44.50 166 SER A N 1
ATOM 1279 C CA . SER A 1 166 ? -2.897 -13.268 5.678 1.00 44.50 166 SER A CA 1
ATOM 1280 C C . SER A 1 166 ? -2.211 -12.029 6.266 1.00 44.50 166 SER A C 1
ATOM 1282 O O . SER A 1 166 ? -1.099 -11.673 5.871 1.00 44.50 166 SER A O 1
ATOM 1284 N N . TYR A 1 167 ? -2.882 -11.324 7.175 1.00 43.91 167 TYR A N 1
ATOM 1285 C CA . TYR A 1 167 ? -2.388 -10.072 7.752 1.00 43.91 167 TYR A CA 1
ATOM 1286 C C . TYR A 1 167 ? -1.867 -10.338 9.161 1.00 43.91 167 TYR A C 1
ATOM 1288 O O . TYR A 1 167 ? -2.633 -10.749 10.029 1.00 43.91 167 TYR A O 1
ATOM 1296 N N . ASN A 1 168 ? -0.580 -10.075 9.402 1.00 47.72 168 ASN A N 1
ATOM 1297 C CA . ASN A 1 168 ? -0.049 -9.991 10.759 1.00 47.72 168 ASN A CA 1
ATOM 1298 C C . ASN A 1 168 ? 0.164 -8.518 11.099 1.00 47.72 168 ASN A C 1
ATOM 1300 O O . ASN A 1 168 ? 1.021 -7.839 10.525 1.00 47.72 168 ASN A O 1
ATOM 1304 N N . TYR A 1 169 ? -0.648 -8.021 12.026 1.00 38.25 169 TYR A N 1
ATOM 1305 C CA . TYR A 1 169 ? -0.528 -6.672 12.556 1.00 38.25 169 TYR A CA 1
ATOM 1306 C C . TYR A 1 169 ? 0.664 -6.633 13.512 1.00 38.25 169 TYR A C 1
ATOM 1308 O O . TYR A 1 169 ? 0.656 -7.290 14.553 1.00 38.25 169 TYR A O 1
ATOM 1316 N N . ALA A 1 170 ? 1.697 -5.865 13.172 1.00 39.09 170 ALA A N 1
ATOM 1317 C CA . ALA A 1 170 ? 2.798 -5.595 14.085 1.00 39.09 170 ALA A CA 1
ATOM 1318 C C . ALA A 1 170 ? 2.358 -4.514 15.086 1.00 39.09 170 ALA A C 1
ATOM 1320 O O . ALA A 1 170 ? 2.823 -3.380 15.054 1.00 39.09 170 ALA A O 1
ATOM 1321 N N . THR A 1 171 ? 1.419 -4.835 15.978 1.00 33.81 171 THR A N 1
ATOM 1322 C CA . THR A 1 171 ? 1.093 -3.944 17.095 1.00 33.81 171 THR A CA 1
ATOM 1323 C C . THR A 1 171 ? 2.143 -4.115 18.192 1.00 33.81 171 THR A C 1
ATOM 1325 O O . THR A 1 171 ? 1.983 -4.942 19.084 1.00 33.81 171 THR A O 1
ATOM 1328 N N . GLY A 1 172 ? 3.217 -3.327 18.145 1.00 30.36 172 GLY A N 1
ATOM 1329 C CA . GLY A 1 172 ? 4.230 -3.260 19.207 1.00 30.36 172 GLY A CA 1
ATOM 1330 C C . GLY A 1 172 ? 4.834 -1.861 19.274 1.00 30.36 172 GLY A C 1
ATOM 1331 O O . GLY A 1 172 ? 5.670 -1.503 18.457 1.00 30.36 172 GLY A O 1
ATOM 1332 N N . SER A 1 173 ? 4.228 -0.973 20.066 1.00 28.56 173 SER A N 1
ATOM 1333 C CA . SER A 1 173 ? 4.802 -0.452 21.320 1.00 28.56 173 SER A CA 1
ATOM 1334 C C . SER A 1 173 ? 6.142 0.280 21.163 1.00 28.56 173 SER A C 1
ATOM 1336 O O . SER A 1 173 ? 7.190 -0.325 20.951 1.00 28.56 173 SER A O 1
ATOM 1338 N N . LYS A 1 174 ? 6.113 1.599 21.395 1.00 34.22 174 LYS A N 1
ATOM 1339 C CA . LYS A 1 174 ? 7.277 2.340 21.892 1.00 34.22 174 LYS A CA 1
ATOM 1340 C C . LYS A 1 174 ? 7.788 1.650 23.162 1.00 34.22 174 LYS A C 1
ATOM 1342 O O . LYS A 1 174 ? 7.031 1.600 24.118 1.00 34.22 174 LYS A O 1
ATOM 1347 N N . THR A 1 175 ? 9.041 1.200 23.151 1.00 31.05 175 THR A N 1
ATOM 1348 C CA . THR A 1 175 ? 10.052 1.430 24.203 1.00 31.05 175 THR A CA 1
ATOM 1349 C C . THR A 1 175 ? 11.413 0.943 23.695 1.00 31.05 175 THR A C 1
ATOM 1351 O O . THR A 1 175 ? 11.588 -0.229 23.387 1.00 31.05 175 THR A O 1
ATOM 1354 N N . GLU A 1 176 ? 12.328 1.901 23.541 1.00 30.75 176 GLU A N 1
ATOM 1355 C CA . GLU A 1 176 ? 13.741 1.850 23.942 1.00 30.75 176 GLU A CA 1
ATOM 1356 C C . GLU A 1 176 ? 14.518 0.528 23.778 1.00 30.75 176 GLU A C 1
ATOM 1358 O O . GLU A 1 176 ? 14.349 -0.425 24.528 1.00 30.75 176 GLU A O 1
ATOM 1363 N N . ASN A 1 177 ? 15.507 0.528 22.879 1.00 28.64 177 ASN A N 1
ATOM 1364 C CA . ASN A 1 177 ? 16.903 0.588 23.318 1.00 28.64 177 ASN A CA 1
ATOM 1365 C C . ASN A 1 177 ? 17.829 0.870 22.133 1.00 28.64 177 ASN A C 1
ATOM 1367 O O . ASN A 1 177 ? 18.142 0.023 21.299 1.00 28.64 177 ASN A O 1
ATOM 1371 N N . PHE A 1 178 ? 18.280 2.118 22.103 1.00 29.22 178 PHE A N 1
ATOM 1372 C CA . PHE A 1 178 ? 19.499 2.521 21.437 1.00 29.22 178 PHE A CA 1
ATOM 1373 C C . PHE A 1 178 ? 20.653 1.835 22.177 1.00 29.22 178 PHE A C 1
ATOM 1375 O O . PHE A 1 178 ? 20.934 2.157 23.328 1.00 29.22 178 PHE A O 1
ATOM 1382 N N . ARG A 1 179 ? 21.355 0.909 21.528 1.00 27.95 179 ARG A N 1
ATOM 1383 C CA . ARG A 1 179 ? 22.764 0.693 21.857 1.00 27.95 179 ARG A CA 1
ATOM 1384 C C . ARG A 1 179 ? 23.548 0.507 20.574 1.00 27.95 179 ARG A C 1
ATOM 1386 O O . ARG A 1 179 ? 23.748 -0.595 20.078 1.00 27.95 179 ARG A O 1
ATOM 1393 N N . ALA A 1 180 ? 23.994 1.644 20.049 1.00 32.94 180 ALA A N 1
ATOM 1394 C CA . ALA A 1 180 ? 25.231 1.692 19.300 1.00 32.94 180 ALA A CA 1
ATOM 1395 C C . ALA A 1 180 ? 26.333 1.093 20.182 1.00 32.94 180 ALA A C 1
ATOM 1397 O O . ALA A 1 180 ? 26.488 1.468 21.345 1.00 32.94 180 ALA A O 1
ATOM 1398 N N . SER A 1 181 ? 27.091 0.147 19.653 1.00 32.16 181 SER A N 1
ATOM 1399 C CA . SER A 1 181 ? 28.394 -0.201 20.208 1.00 32.16 181 SER A CA 1
ATOM 1400 C C . SER A 1 181 ? 29.303 -0.557 19.047 1.00 32.16 181 SER A C 1
ATOM 1402 O O . SER A 1 181 ? 29.446 -1.701 18.632 1.00 32.16 181 SER A O 1
ATOM 1404 N N . THR A 1 182 ? 29.860 0.517 18.495 1.00 33.72 182 THR A N 1
ATOM 1405 C CA . THR A 1 182 ? 31.186 0.563 17.893 1.00 33.72 182 THR A CA 1
ATOM 1406 C C . THR A 1 182 ? 32.181 -0.196 18.766 1.00 33.72 182 THR A C 1
ATOM 1408 O O . THR A 1 182 ? 32.192 -0.036 19.987 1.00 33.72 182 THR A O 1
ATOM 1411 N N . GLY A 1 183 ? 33.017 -1.015 18.134 1.00 29.98 183 GLY A N 1
ATOM 1412 C CA . GLY A 1 183 ? 34.108 -1.701 18.807 1.00 29.98 183 GLY A CA 1
ATOM 1413 C C . GLY A 1 183 ? 35.097 -0.730 19.446 1.00 29.98 183 GLY A C 1
ATOM 1414 O O . GLY A 1 183 ? 35.352 0.346 18.911 1.00 29.98 183 GLY A O 1
ATOM 1415 N N . SER A 1 184 ? 35.666 -1.136 20.579 1.00 36.78 184 SER A N 1
ATOM 1416 C CA . SER A 1 184 ? 36.982 -0.727 21.078 1.00 36.78 184 SER A CA 1
ATOM 1417 C C . SER A 1 184 ? 37.419 -1.696 22.180 1.00 36.78 184 SER A C 1
ATOM 1419 O O . SER A 1 184 ? 36.640 -2.058 23.055 1.00 36.78 184 SER A O 1
ATOM 1421 N N . ARG A 1 185 ? 38.665 -2.146 22.044 1.00 33.50 185 ARG A N 1
ATOM 1422 C CA . ARG A 1 185 ? 39.464 -3.025 22.911 1.00 33.50 185 ARG A CA 1
ATOM 1423 C C . ARG A 1 185 ? 39.757 -2.426 24.299 1.00 33.50 185 ARG A C 1
ATOM 1425 O O . ARG A 1 185 ? 39.750 -1.210 24.438 1.00 33.50 185 ARG A O 1
ATOM 1432 N N . GLY A 1 186 ? 40.198 -3.300 25.214 1.00 32.69 186 GLY A N 1
ATOM 1433 C CA . GLY A 1 186 ? 41.023 -2.989 26.401 1.00 32.69 186 GLY A CA 1
ATOM 1434 C C . GLY A 1 186 ? 40.286 -3.271 27.712 1.00 32.69 186 GLY A C 1
ATOM 1435 O O . GLY A 1 186 ? 39.301 -2.603 27.986 1.00 32.69 186 GLY A O 1
ATOM 1436 N N . GLU A 1 187 ? 40.549 -4.397 28.395 1.00 36.03 187 GLU A N 1
ATOM 1437 C CA . GLU A 1 187 ? 41.457 -4.498 29.571 1.00 36.03 187 GLU A CA 1
ATOM 1438 C C . GLU A 1 187 ? 40.956 -3.654 30.765 1.00 36.03 187 GLU A C 1
ATOM 1440 O O . GLU A 1 187 ? 40.742 -2.464 30.620 1.00 36.03 187 GLU A O 1
ATOM 1445 N N . GLY A 1 188 ? 40.730 -4.119 31.994 1.00 32.88 188 GLY A N 1
ATOM 1446 C CA . GLY A 1 188 ? 41.004 -5.360 32.710 1.00 32.88 188 GLY A CA 1
ATOM 1447 C C . GLY A 1 188 ? 41.184 -4.998 34.199 1.00 32.88 188 GLY A C 1
ATOM 1448 O O . GLY A 1 188 ? 41.966 -4.103 34.482 1.00 32.88 188 GLY A O 1
ATOM 1449 N N . SER A 1 189 ? 40.524 -5.727 35.119 1.00 38.03 189 SER A N 1
ATOM 1450 C CA . SER A 1 189 ? 40.765 -5.768 36.594 1.00 38.03 189 SER A CA 1
ATOM 1451 C C . SER A 1 189 ? 40.471 -4.463 37.378 1.00 38.03 189 SER A C 1
ATOM 1453 O O . SER A 1 189 ? 40.686 -3.381 36.866 1.00 38.03 189 SER A O 1
ATOM 1455 N N . LYS A 1 190 ? 40.003 -4.398 38.633 1.00 42.44 190 LYS A N 1
ATOM 1456 C CA . LYS A 1 190 ? 39.868 -5.300 39.797 1.00 42.44 190 LYS A CA 1
ATOM 1457 C C . LYS A 1 190 ? 38.928 -4.587 40.822 1.00 42.44 190 LYS A C 1
ATOM 1459 O O . LYS A 1 190 ? 38.793 -3.369 40.716 1.00 42.44 190 LYS A O 1
ATOM 1464 N N . PRO A 1 191 ? 38.318 -5.271 41.812 1.00 51.97 191 PRO A N 1
ATOM 1465 C CA . PRO A 1 191 ? 37.425 -4.659 42.804 1.00 51.97 191 PRO A CA 1
ATOM 1466 C C . PRO A 1 191 ? 38.066 -4.547 44.199 1.00 51.97 191 PRO A C 1
ATOM 1468 O O . PRO A 1 191 ? 38.569 -5.543 44.699 1.00 51.97 191 PRO A O 1
ATOM 1471 N N . GLU A 1 192 ? 37.969 -3.382 44.841 1.00 42.88 192 GLU A N 1
ATOM 1472 C CA . GLU A 1 192 ? 38.094 -3.118 46.293 1.00 42.88 192 GLU A CA 1
ATOM 1473 C C . GLU A 1 192 ? 37.304 -1.813 46.524 1.00 42.88 192 GLU A C 1
ATOM 1475 O O . GLU A 1 192 ? 37.274 -0.969 45.635 1.00 42.88 192 GLU A O 1
ATOM 1480 N N . GLY A 1 193 ? 36.566 -1.529 47.587 1.00 37.88 193 GLY A N 1
ATOM 1481 C CA . GLY A 1 193 ? 36.443 -2.008 48.954 1.00 37.88 193 GLY A CA 1
ATOM 1482 C C . GLY A 1 193 ? 35.534 -0.965 49.635 1.00 37.88 193 GLY A C 1
ATOM 1483 O O . GLY A 1 193 ? 35.470 0.182 49.189 1.00 37.88 193 GLY A O 1
ATOM 1484 N N . GLY A 1 194 ? 34.745 -1.369 50.629 1.00 38.72 194 GLY A N 1
ATOM 1485 C CA . GLY A 1 194 ? 33.812 -0.465 51.311 1.00 38.72 194 GLY A CA 1
ATOM 1486 C C . GLY A 1 194 ? 34.511 0.596 52.163 1.00 38.72 194 GLY A C 1
ATOM 1487 O O . GLY A 1 194 ? 35.641 0.384 52.585 1.00 38.72 194 GLY A O 1
ATOM 1488 N N . ASP A 1 195 ? 33.805 1.683 52.475 1.00 43.09 195 ASP A N 1
ATOM 1489 C CA . ASP A 1 195 ? 33.728 2.195 53.845 1.00 43.09 195 ASP A CA 1
ATOM 1490 C C . ASP A 1 195 ? 32.530 3.146 54.022 1.00 43.09 195 ASP A C 1
ATOM 1492 O O . ASP A 1 195 ? 32.035 3.796 53.102 1.00 43.09 195 ASP A O 1
ATOM 1496 N N . SER A 1 196 ? 32.084 3.121 55.261 1.00 48.72 196 SER A N 1
ATOM 1497 C CA . SER A 1 196 ? 31.031 3.769 56.016 1.00 48.72 196 SER A CA 1
ATOM 1498 C C . SER A 1 196 ? 31.109 5.300 56.028 1.00 48.72 196 SER A C 1
ATOM 1500 O O . SER A 1 196 ? 32.181 5.882 55.902 1.00 48.72 196 SER A O 1
ATOM 1502 N N . GLY A 1 197 ? 29.992 5.976 56.320 1.00 39.19 197 GLY A N 1
ATOM 1503 C CA . GLY A 1 197 ? 30.060 7.401 56.659 1.00 39.19 197 GLY A CA 1
ATOM 1504 C C . GLY A 1 197 ? 28.724 8.113 56.789 1.00 39.19 197 GLY A C 1
ATOM 1505 O O . GLY A 1 197 ? 28.344 8.889 55.925 1.00 39.19 197 GLY A O 1
ATOM 1506 N N . ASN A 1 198 ? 28.026 7.857 57.891 1.00 48.50 198 ASN A N 1
ATOM 1507 C CA . ASN A 1 198 ? 26.871 8.619 58.356 1.00 48.50 198 ASN A CA 1
ATOM 1508 C C . ASN A 1 198 ? 27.362 9.925 59.017 1.00 48.50 198 ASN A C 1
ATOM 1510 O O . ASN A 1 198 ? 28.302 9.861 59.810 1.00 48.50 198 ASN A O 1
ATOM 1514 N N . GLY A 1 199 ? 26.734 11.083 58.779 1.00 44.91 199 GLY A N 1
ATOM 1515 C CA . GLY A 1 199 ? 27.100 12.281 59.545 1.00 44.91 199 GLY A CA 1
ATOM 1516 C C . GLY A 1 199 ? 26.526 13.623 59.093 1.00 44.91 199 GLY A C 1
ATOM 1517 O O . GLY A 1 199 ? 27.226 14.361 58.416 1.00 44.91 199 GLY A O 1
ATOM 1518 N N . ARG A 1 200 ? 25.349 13.939 59.655 1.00 43.69 200 ARG A N 1
ATOM 1519 C CA . ARG A 1 200 ? 24.754 15.270 59.920 1.00 43.69 200 ARG A CA 1
ATOM 1520 C C . ARG A 1 200 ? 24.222 16.104 58.757 1.00 43.69 200 ARG A C 1
ATOM 1522 O O . ARG A 1 200 ? 25.002 16.518 57.882 1.00 43.69 200 ARG A O 1
#

Organism: NCBI:txid51329

Secondary structure (DSSP, 8-state):
-HHHHHHHHHHHHHHHHHTSPPSEEEEE-TTTS-EEEEEEEEEEGGG-EEETTTTEEE---TTEEEEEE-TT-SSS--EEEEEEETTEEEE-HHHHHHHTTTB-TTT-PBPPSS-SS-SEEEE-GGG--HHHHHHHHHHHHHHHTTS-SS---------------EEEE-------------------------------

pLDDT: mean 70.48, std 23.91, range [27.95, 97.38]

Radius of gyration: 26.54 Å; chains: 1; bounding box: 57×73×95 Å